Protein AF-0000000079758295 (afdb_homodimer)

Secondary structure (DSSP, 8-state):
-EEEEEEEEHHHHHHHHHHHHHTT---EEEEEE-SSS--EEEEEEEEE-GGGHHHHHHHHHHT--EEEEEE-GGGS-S---S----EEEEEE-EEEEEEE-SEEEE-/-EEEEEEEEHHHHHHHHHHHHHTT---EEEEEEETTT--EEEEEEEEE-GGGHHHHHHHHHHT--EEEEEE-TTTSTTS--S---PEEEEEE-EEEEEEE-S-----

Solvent-accessible surface area (backbone atoms only — not comparable to full-atom values): 11832 Å² total; per-residue (Å²): 91,28,38,36,40,37,39,29,30,49,87,32,36,62,59,32,49,52,54,38,45,77,69,71,43,64,37,34,39,31,85,41,66,40,87,79,85,58,40,62,24,28,34,35,43,29,75,35,52,65,88,46,44,65,57,55,53,48,52,46,58,75,42,28,66,70,40,79,38,71,41,65,41,71,80,48,81,89,73,79,84,63,91,63,59,58,47,77,39,82,40,60,18,68,53,74,47,81,39,74,45,74,42,81,46,77,79,88,28,38,37,42,36,38,30,30,49,86,32,37,63,59,33,50,52,53,37,45,78,70,72,42,66,73,46,80,39,79,29,27,34,58,80,82,56,41,63,23,28,35,35,42,29,76,37,53,64,88,46,44,67,59,54,52,49,53,45,57,74,40,23,64,69,40,81,41,74,41,63,34,62,74,71,26,84,72,70,88,66,96,57,62,59,46,79,38,82,41,60,6,32,44,34,40,31,26,78,48,92,76,87,86,86,132

Foldseek 3Di:
DKKKKKKWAPVLVVVLVVQCVVVPWDWDKDWDFDPPVRHIIIIIITDDDPVCVVVSVVSLQVRKDKDWDFDPQPVPDDPDPPPSGGDIDIDIGMDMDIGDDPDDDDD/DKKKKKKWAPVLVVQLQVQCVVVPWDWDKDWDADPQVRHIIIIIITDDDPVCVVVSVVSLQVRKDKDKDFDPQCSVPVPDPPPRGGDIDIDIGMDMDMGDDPDDDDD

Organism: NCBI:txid1193712

InterPro domains:
  IPR010375 Cyclic-di-AMP receptor [PF06153] (1-107)
  IPR010375 Cyclic-di-AMP receptor [PTHR38456] (1-107)
  IPR011322 Nitrogen regulatory PII-like, alpha/beta [SSF54913] (1-107)
  IPR015867 Nitrogen regulatory protein PII/ATP phosphoribosyltransferase, C-terminal [G3DSA:3.30.70.120] (1-101)

pLDDT: mean 87.04, std 16.22, range [40.38, 98.69]

Nearest PDB structures (foldseek):
  4rww-assembly1_B  TM=8.554E-01  e=6.510E-12  Listeria monocytogenes EGD-e
  4rww-assembly1_A  TM=8.587E-01  e=8.267E-12  Listeria monocytogenes EGD-e
  4rww-assembly1_C  TM=9.075E-01  e=5.932E-11  Listeria monocytogenes EGD-e
  3m05-assembly1_B  TM=8.386E-01  e=1.144E-10  Pediococcus pentosaceus ATCC 25745
  4rle-assembly1_A  TM=8.437E-01  e=1.845E-10  Bacillus subtilis subsp. subtilis str. 168

Structure (mmCIF, N/CA/C/O backbone):
data_AF-0000000079758295-model_v1
#
loop_
_entity.id
_entity.type
_entity.pdbx_description
1 polymer 'Transcriptional regulator'
#
loop_
_atom_site.group_PDB
_atom_site.id
_atom_site.type_symbol
_atom_site.label_atom_id
_atom_site.label_alt_id
_atom_site.label_comp_id
_atom_site.label_asym_id
_atom_site.label_entity_id
_atom_site.label_seq_id
_atom_site.pdbx_PDB_ins_code
_atom_site.Cartn_x
_atom_site.Cartn_y
_atom_site.Cartn_z
_atom_site.occupancy
_atom_site.B_iso_or_equiv
_atom_site.auth_seq_id
_atom_site.auth_comp_id
_atom_site.auth_asym_id
_atom_site.auth_atom_id
_atom_site.pdbx_PDB_model_num
ATOM 1 N N . MET A 1 1 ? -9.727 1.387 -12.109 1 94.81 1 MET A N 1
ATOM 2 C CA . MET A 1 1 ? -9.086 1.462 -10.797 1 94.81 1 MET A CA 1
ATOM 3 C C . MET A 1 1 ? -7.672 2.014 -10.914 1 94.81 1 MET A C 1
ATOM 5 O O . MET A 1 1 ? -6.98 1.759 -11.906 1 94.81 1 MET A O 1
ATOM 9 N N . LYS A 1 2 ? -7.262 2.9 -10.008 1 98.12 2 LYS A N 1
ATOM 10 C CA . LYS A 1 2 ? -5.91 3.453 -9.977 1 98.12 2 LYS A CA 1
ATOM 11 C C . LYS A 1 2 ? -5.203 3.113 -8.664 1 98.12 2 LYS A C 1
ATOM 13 O O . LYS A 1 2 ? -5.855 2.92 -7.637 1 98.12 2 LYS A O 1
ATOM 18 N N . LEU A 1 3 ? -3.953 2.973 -8.781 1 98.5 3 LEU A N 1
ATOM 19 C CA . LEU A 1 3 ? -3.102 2.879 -7.602 1 98.5 3 LEU A CA 1
ATOM 20 C C . LEU A 1 3 ? -2.449 4.223 -7.293 1 98.5 3 LEU A C 1
ATOM 22 O O . LEU A 1 3 ? -1.788 4.809 -8.148 1 98.5 3 LEU A O 1
ATOM 26 N N . ILE A 1 4 ? -2.662 4.711 -6.051 1 98.56 4 ILE A N 1
ATOM 27 C CA . ILE A 1 4 ? -1.999 5.93 -5.594 1 98.56 4 ILE A CA 1
ATOM 28 C C . ILE A 1 4 ? -0.907 5.574 -4.586 1 98.56 4 ILE A C 1
ATOM 30 O O . ILE A 1 4 ? -1.159 4.863 -3.611 1 98.56 4 ILE A O 1
ATOM 34 N N . ILE A 1 5 ? 0.272 5.969 -4.859 1 98.62 5 ILE A N 1
ATOM 35 C CA . ILE A 1 5 ? 1.381 5.949 -3.91 1 98.62 5 ILE A CA 1
ATOM 36 C C . ILE A 1 5 ? 1.726 7.375 -3.486 1 98.62 5 ILE A C 1
ATOM 38 O O . ILE A 1 5 ? 2.158 8.188 -4.309 1 98.62 5 ILE A O 1
ATOM 42 N N . ALA A 1 6 ? 1.528 7.672 -2.217 1 98.38 6 ALA A N 1
ATOM 43 C CA . ALA A 1 6 ? 1.764 9.023 -1.709 1 98.38 6 ALA A CA 1
ATOM 44 C C . ALA A 1 6 ? 2.809 9.016 -0.597 1 98.38 6 ALA A C 1
ATOM 46 O O . ALA A 1 6 ? 2.662 8.297 0.397 1 98.38 6 ALA A O 1
ATOM 47 N N . ILE A 1 7 ? 3.863 9.719 -0.776 1 97.06 7 ILE A N 1
ATOM 48 C CA . ILE A 1 7 ? 4.918 9.883 0.219 1 97.06 7 ILE A CA 1
ATOM 49 C C . ILE A 1 7 ? 4.77 11.242 0.91 1 97.06 7 ILE A C 1
ATOM 51 O O . ILE A 1 7 ? 4.785 12.281 0.254 1 97.06 7 ILE A O 1
ATOM 55 N N . VAL A 1 8 ? 4.582 11.195 2.207 1 96 8 VAL A N 1
ATOM 56 C CA . VAL A 1 8 ? 4.371 12.422 2.977 1 96 8 VAL A CA 1
ATOM 57 C C . VAL A 1 8 ? 5.309 12.438 4.18 1 96 8 VAL A C 1
ATOM 59 O O . VAL A 1 8 ? 5.863 11.406 4.562 1 96 8 VAL A O 1
ATOM 62 N N . SER A 1 9 ? 5.547 13.641 4.711 1 93.12 9 SER A N 1
ATOM 63 C CA . SER A 1 9 ? 6.367 13.734 5.91 1 93.12 9 SER A CA 1
ATOM 64 C C . SER A 1 9 ? 5.723 13.008 7.082 1 93.12 9 SER A C 1
ATOM 66 O O . SER A 1 9 ? 4.492 12.961 7.191 1 93.12 9 SER A O 1
ATOM 68 N N . SER A 1 10 ? 6.531 12.484 7.91 1 93.19 10 SER A N 1
ATOM 69 C CA . SER A 1 10 ? 6.027 11.789 9.094 1 93.19 10 SER A CA 1
ATOM 70 C C . SER A 1 10 ? 5.1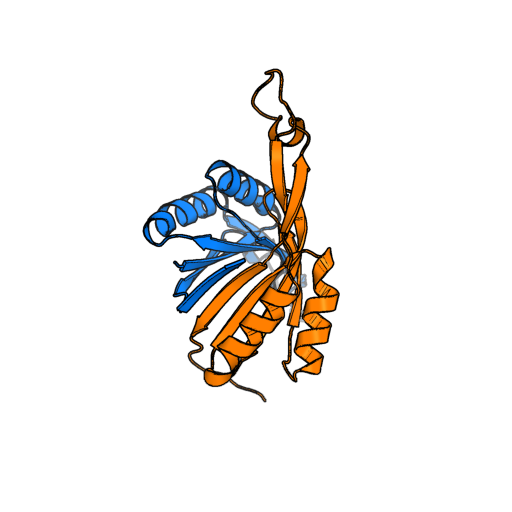88 12.719 9.961 1 93.19 10 SER A C 1
ATOM 72 O O . SER A 1 10 ? 4.262 12.266 10.641 1 93.19 10 SER A O 1
ATOM 74 N N . HIS A 1 11 ? 5.484 13.961 9.891 1 90.69 11 HIS A N 1
ATOM 75 C CA . HIS A 1 11 ? 4.754 14.945 10.68 1 90.69 11 HIS A CA 1
ATOM 76 C C . HIS A 1 11 ? 3.305 15.062 10.219 1 90.69 11 HIS A C 1
ATOM 78 O O . HIS A 1 11 ? 2.406 15.281 11.039 1 90.69 11 HIS A O 1
ATOM 84 N N . ASP A 1 12 ? 3.006 14.891 9 1 94.94 12 ASP A N 1
ATOM 85 C CA . ASP A 1 12 ? 1.678 15.07 8.422 1 94.94 12 ASP A CA 1
ATOM 86 C C . ASP A 1 12 ? 0.959 13.734 8.258 1 94.94 12 ASP A C 1
ATOM 88 O O . ASP A 1 12 ? -0.234 13.695 7.953 1 94.94 12 ASP A O 1
ATOM 92 N N . ALA A 1 13 ? 1.619 12.648 8.484 1 95.94 13 ALA A N 1
ATOM 93 C CA . ALA A 1 13 ? 1.152 11.32 8.109 1 95.94 13 ALA A CA 1
ATOM 94 C C . ALA A 1 13 ? -0.164 10.984 8.805 1 95.94 13 ALA A C 1
ATOM 96 O O . ALA A 1 13 ? -1.097 10.484 8.18 1 95.94 13 ALA A O 1
ATOM 97 N N . ASN A 1 14 ? -0.243 11.227 10.086 1 95.56 14 ASN A N 1
ATOM 98 C CA . ASN A 1 14 ? -1.444 10.883 10.836 1 95.56 14 ASN A CA 1
ATOM 99 C C . ASN A 1 14 ? -2.66 11.656 10.336 1 95.56 14 ASN A C 1
ATOM 101 O O . ASN A 1 14 ? -3.746 11.094 10.195 1 95.56 14 ASN A O 1
ATOM 105 N N . LYS A 1 15 ? -2.479 12.859 10.102 1 96.12 15 LYS A N 1
ATOM 106 C CA . LYS A 1 15 ? -3.584 13.68 9.609 1 96.12 15 LYS A CA 1
ATOM 107 C C . LYS A 1 15 ? -4.039 13.219 8.227 1 96.12 15 LYS A C 1
ATOM 109 O O . LYS A 1 15 ? -5.238 13.133 7.961 1 96.12 15 LYS A O 1
ATOM 114 N N . VAL A 1 16 ? -3.105 12.969 7.355 1 97.25 16 VAL A N 1
ATOM 115 C CA . VAL A 1 16 ? -3.418 12.445 6.027 1 97.25 16 VAL A CA 1
ATOM 116 C C . VAL A 1 16 ? -4.203 11.148 6.152 1 97.25 16 VAL A C 1
ATOM 118 O O . VAL A 1 16 ? -5.266 10.992 5.543 1 97.25 16 VAL A O 1
ATOM 121 N N . GLN A 1 17 ? -3.715 10.258 6.953 1 96.69 17 GLN A N 1
ATOM 122 C CA . GLN A 1 17 ? -4.332 8.945 7.137 1 96.69 17 GLN A CA 1
ATOM 123 C C . GLN A 1 17 ? -5.762 9.078 7.656 1 96.69 17 GLN A C 1
ATOM 125 O O . GLN A 1 17 ? -6.684 8.461 7.117 1 96.69 17 GLN A O 1
ATOM 130 N N . GLN A 1 18 ? -5.941 9.844 8.688 1 95.81 18 GLN A N 1
ATOM 131 C CA . GLN A 1 18 ? -7.254 10.023 9.305 1 95.81 18 GLN A CA 1
ATOM 132 C C . GLN A 1 18 ? -8.25 10.617 8.312 1 95.81 18 GLN A C 1
ATOM 134 O O . GLN A 1 18 ? -9.398 10.164 8.227 1 95.81 18 GLN A O 1
ATOM 139 N N . SER A 1 19 ? -7.789 11.617 7.578 1 96.88 19 SER A N 1
ATOM 140 C CA . SER A 1 19 ? -8.672 12.273 6.617 1 96.88 19 SER A CA 1
ATOM 141 C C . SER A 1 19 ? -9.07 11.32 5.496 1 96.88 19 SER A C 1
ATOM 143 O O . SER A 1 19 ? -10.219 11.328 5.043 1 96.88 19 SER A O 1
ATOM 145 N N . LEU A 1 20 ? -8.164 10.477 5.043 1 97.06 20 LEU A N 1
ATOM 146 C CA . LEU A 1 20 ? -8.477 9.484 4.023 1 97.06 20 LEU A CA 1
ATOM 147 C C . LEU A 1 20 ? -9.523 8.492 4.527 1 97.06 20 LEU A C 1
ATOM 149 O O . LEU A 1 20 ? -10.492 8.203 3.832 1 97.06 20 LEU A O 1
ATOM 153 N N . ILE A 1 21 ? -9.336 8.102 5.789 1 94.12 21 ILE A N 1
ATOM 154 C CA . ILE A 1 21 ? -10.258 7.137 6.387 1 94.12 21 ILE A CA 1
ATOM 155 C C . ILE A 1 21 ? -11.641 7.766 6.543 1 94.12 21 ILE A C 1
ATOM 157 O O . ILE A 1 21 ? -12.648 7.152 6.203 1 94.12 21 ILE A O 1
ATOM 161 N N . GLU A 1 22 ? -11.672 8.938 6.969 1 94.75 22 GLU A N 1
ATOM 162 C CA . GLU A 1 22 ? -12.93 9.648 7.164 1 94.75 22 GLU A CA 1
ATOM 163 C C . GLU A 1 22 ? -13.68 9.812 5.848 1 94.75 22 GLU A C 1
ATOM 165 O O . GLU A 1 22 ? -14.898 10.008 5.84 1 94.75 22 GLU A O 1
ATOM 170 N N . ASN A 1 23 ? -12.945 9.797 4.789 1 96.19 23 ASN A N 1
ATOM 171 C CA . ASN A 1 23 ? -13.57 9.945 3.479 1 96.19 23 ASN A CA 1
ATOM 172 C C . ASN A 1 23 ? -13.688 8.602 2.762 1 96.19 23 ASN A C 1
ATOM 174 O O . ASN A 1 23 ? -13.781 8.555 1.534 1 96.19 23 ASN A O 1
ATOM 178 N N . SER A 1 24 ? -13.438 7.504 3.479 1 94 24 SER A N 1
ATOM 179 C CA . SER A 1 24 ? -13.766 6.141 3.074 1 94 24 SER A CA 1
ATOM 180 C C . SER A 1 24 ? -12.719 5.582 2.115 1 94 24 SER A C 1
ATOM 182 O O . SER A 1 24 ? -13.039 4.773 1.24 1 94 24 SER A O 1
ATOM 184 N N . PHE A 1 25 ? -11.523 6.078 2.221 1 95.69 25 PHE A N 1
ATOM 185 C CA . PHE A 1 25 ? -10.422 5.477 1.488 1 95.69 25 PHE A CA 1
ATOM 186 C C . PHE A 1 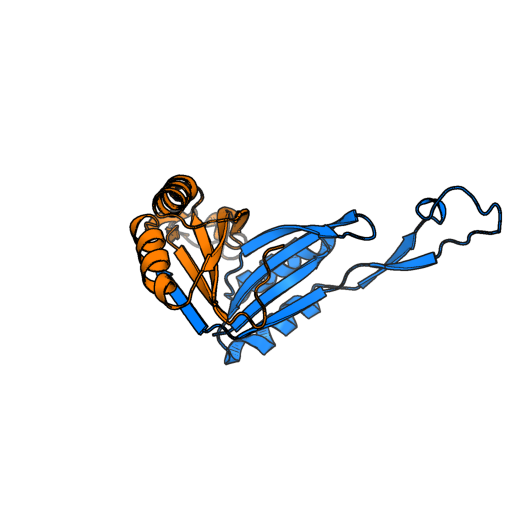25 ? -9.656 4.5 2.375 1 95.69 25 PHE A C 1
ATOM 188 O O . PHE A 1 25 ? -9.344 4.809 3.527 1 95.69 25 PHE A O 1
ATOM 195 N N . PHE A 1 26 ? -9.477 3.326 1.822 1 91.38 26 PHE A N 1
ATOM 196 C CA .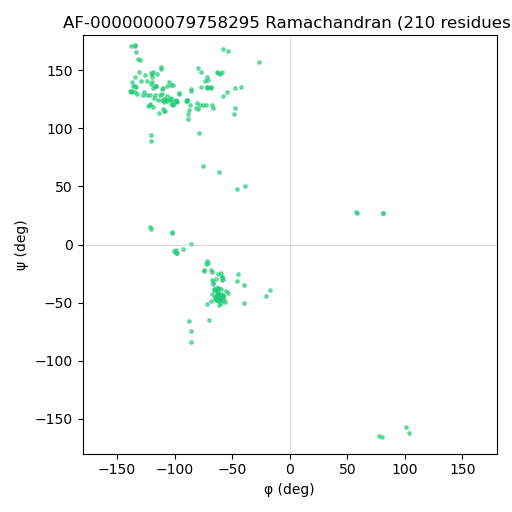 PHE A 1 26 ? -8.617 2.367 2.512 1 91.38 26 PHE A CA 1
ATOM 197 C C . PHE A 1 26 ? -7.156 2.576 2.135 1 91.38 26 PHE A C 1
ATOM 199 O O . PHE A 1 26 ? -6.836 2.783 0.962 1 91.38 26 PHE A O 1
ATOM 206 N N . THR A 1 27 ? -6.391 2.613 3.18 1 94.94 27 THR A N 1
ATOM 207 C CA . THR A 1 27 ? -4.988 2.912 2.91 1 94.94 27 THR A CA 1
ATOM 208 C C . THR A 1 27 ? -4.078 1.905 3.607 1 94.94 27 THR A C 1
ATOM 210 O O . THR A 1 27 ? -4.461 1.313 4.621 1 94.94 27 THR A O 1
ATOM 213 N N . THR A 1 28 ? -3.033 1.665 3.012 1 96.5 28 THR A N 1
ATOM 214 C CA . THR A 1 28 ? -1.909 0.958 3.613 1 96.5 28 THR A CA 1
ATOM 215 C C . THR A 1 28 ? -0.725 1.897 3.818 1 96.5 28 THR A C 1
ATOM 217 O O . THR A 1 28 ? -0.357 2.648 2.912 1 96.5 28 THR A O 1
ATOM 220 N N . ARG A 1 29 ? -0.245 1.845 5.047 1 96.75 29 ARG A N 1
ATOM 221 C CA . ARG A 1 29 ? 0.812 2.785 5.402 1 96.75 29 ARG A CA 1
ATOM 222 C C . ARG A 1 29 ? 2.143 2.064 5.602 1 96.75 29 ARG A C 1
ATOM 224 O O . ARG A 1 29 ? 2.193 1.008 6.234 1 96.75 29 ARG A O 1
ATOM 231 N N . LEU A 1 30 ? 3.225 2.621 5.004 1 96.62 30 LEU A N 1
ATOM 232 C CA . LEU A 1 30 ? 4.602 2.162 5.152 1 96.62 30 LEU A CA 1
ATOM 233 C C . LEU A 1 30 ? 5.465 3.232 5.805 1 96.62 30 LEU A C 1
ATOM 235 O O . LEU A 1 30 ? 5.406 4.406 5.426 1 96.62 30 LEU A O 1
ATOM 239 N N . ALA A 1 31 ? 6.16 2.791 6.848 1 94.69 31 ALA A N 1
ATOM 240 C CA . ALA A 1 31 ? 7.18 3.686 7.391 1 94.69 31 ALA A CA 1
ATOM 241 C C . ALA A 1 31 ? 8.414 3.723 6.488 1 94.69 31 ALA A C 1
ATOM 243 O O . ALA A 1 31 ? 9.047 2.693 6.262 1 94.69 31 ALA A O 1
ATOM 244 N N . THR A 1 32 ? 8.734 4.863 6.012 1 95.25 32 THR A N 1
ATOM 245 C CA . THR A 1 32 ? 9.867 5.016 5.098 1 95.25 32 THR A CA 1
ATOM 246 C C . THR A 1 32 ? 10.742 6.195 5.516 1 95.25 32 THR A C 1
ATOM 248 O O . THR A 1 32 ? 10.398 6.93 6.445 1 95.25 32 THR A O 1
ATOM 251 N N . LYS A 1 33 ? 11.984 6.254 4.93 1 93.31 33 LYS A N 1
ATOM 252 C CA . LYS A 1 33 ? 12.922 7.34 5.191 1 93.31 33 LYS A CA 1
ATOM 253 C C . LYS A 1 33 ? 13.344 8.031 3.895 1 93.31 33 LYS A C 1
ATOM 255 O O . LYS A 1 33 ? 13.57 7.367 2.879 1 93.31 33 LYS A O 1
ATOM 260 N N . GLY A 1 34 ? 13.438 9.352 4.059 1 88.5 34 GLY A N 1
ATOM 261 C CA . GLY A 1 34 ? 13.969 10.094 2.926 1 88.5 34 GLY A CA 1
ATOM 262 C C . GLY A 1 34 ? 15.461 9.914 2.734 1 88.5 34 GLY A C 1
ATOM 263 O O . GLY A 1 34 ? 16.219 9.859 3.709 1 88.5 34 GLY A O 1
ATOM 264 N N . GLY A 1 35 ? 16 9.805 1.511 1 85.31 35 GLY A N 1
ATOM 265 C CA . GLY A 1 35 ? 17.391 9.562 1.207 1 85.31 35 GLY A CA 1
ATOM 266 C C . GLY A 1 35 ? 18.281 10.781 1.42 1 85.31 35 GLY A C 1
ATOM 267 O O . GLY A 1 35 ? 19.484 10.656 1.604 1 85.31 35 GLY A O 1
ATOM 268 N N . PHE A 1 36 ? 17.656 11.898 1.391 1 82.19 36 PHE A N 1
ATOM 269 C CA . PHE A 1 36 ? 18.438 13.133 1.483 1 82.19 36 PHE A CA 1
ATOM 270 C C . PHE A 1 36 ? 18.688 13.508 2.939 1 82.19 36 PHE A C 1
ATOM 272 O O . PHE A 1 36 ? 19.781 13.297 3.459 1 82.19 36 PHE A O 1
ATOM 279 N N . LEU A 1 37 ? 17.797 13.992 3.695 1 76.06 37 LEU A N 1
ATOM 280 C CA . LEU A 1 37 ? 17.938 14.391 5.094 1 76.06 37 LEU A CA 1
ATOM 281 C C . LEU A 1 37 ? 17.734 13.195 6.02 1 76.06 37 LEU A C 1
ATOM 283 O O . LEU A 1 37 ? 17.844 13.336 7.242 1 76.06 37 LEU A O 1
ATOM 287 N N . LYS A 1 38 ? 17.5 12.109 5.395 1 84 38 LYS A N 1
ATOM 288 C CA . LYS A 1 38 ? 17.297 10.859 6.121 1 84 38 LYS A CA 1
ATOM 289 C C . LYS A 1 38 ? 16.141 10.992 7.113 1 84 38 LYS A C 1
ATOM 291 O O . LYS A 1 38 ? 16.156 10.367 8.18 1 84 38 LYS A O 1
ATOM 296 N N . GLU A 1 39 ? 15.281 11.836 6.773 1 84.88 39 GLU A N 1
ATOM 297 C CA . GLU A 1 39 ? 14.125 12.031 7.641 1 84.88 39 GLU A CA 1
ATOM 298 C C . GLU A 1 39 ? 13.086 10.938 7.43 1 84.88 39 GLU A C 1
ATOM 300 O O . GLU A 1 39 ? 12.922 10.43 6.316 1 84.88 39 GLU A O 1
ATOM 305 N N . ALA A 1 40 ? 12.375 10.711 8.484 1 90.31 40 ALA A N 1
ATOM 306 C CA . ALA A 1 40 ? 11.297 9.734 8.414 1 90.31 40 ALA A CA 1
ATOM 307 C C . ALA A 1 40 ? 10.125 10.273 7.594 1 90.31 40 ALA A C 1
ATOM 309 O O . ALA A 1 40 ? 9.781 11.453 7.684 1 90.31 40 ALA A O 1
ATOM 310 N N . ASN A 1 41 ? 9.602 9.461 6.75 1 93.31 41 ASN A N 1
ATOM 311 C CA . ASN A 1 41 ? 8.359 9.758 6.047 1 93.31 41 ASN A CA 1
ATOM 312 C C . ASN A 1 41 ? 7.41 8.57 6.059 1 93.31 41 ASN A C 1
ATOM 314 O O . ASN A 1 41 ? 7.738 7.508 6.602 1 93.31 41 ASN A O 1
ATOM 318 N N . ALA A 1 42 ? 6.227 8.844 5.594 1 96.06 42 ALA A N 1
ATOM 319 C CA . ALA A 1 42 ? 5.223 7.793 5.43 1 96.06 42 ALA A CA 1
ATOM 320 C C . ALA A 1 42 ? 4.816 7.648 3.965 1 96.06 42 ALA A C 1
ATOM 322 O O . ALA A 1 42 ? 4.668 8.648 3.254 1 96.06 42 ALA A O 1
ATOM 323 N N . THR A 1 43 ? 4.77 6.43 3.57 1 97.44 43 THR A N 1
ATOM 324 C CA . THR 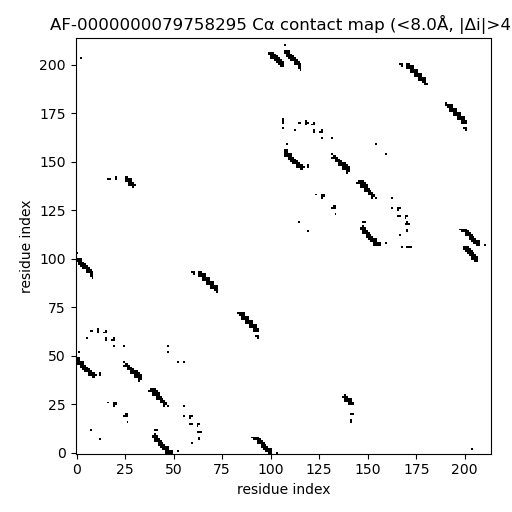A 1 43 ? 4.262 6.121 2.238 1 97.44 43 THR A CA 1
ATOM 325 C C . THR A 1 43 ? 2.9 5.441 2.322 1 97.44 43 THR A C 1
ATOM 327 O O . THR A 1 43 ? 2.732 4.465 3.059 1 97.44 43 THR A O 1
ATOM 330 N N . PHE A 1 44 ? 1.931 5.988 1.642 1 98 44 PHE A N 1
ATOM 331 C CA . PHE A 1 44 ? 0.586 5.426 1.593 1 98 44 PHE A CA 1
ATOM 332 C C . PHE A 1 44 ? 0.321 4.773 0.24 1 98 44 PHE A C 1
ATOM 334 O O . PHE A 1 44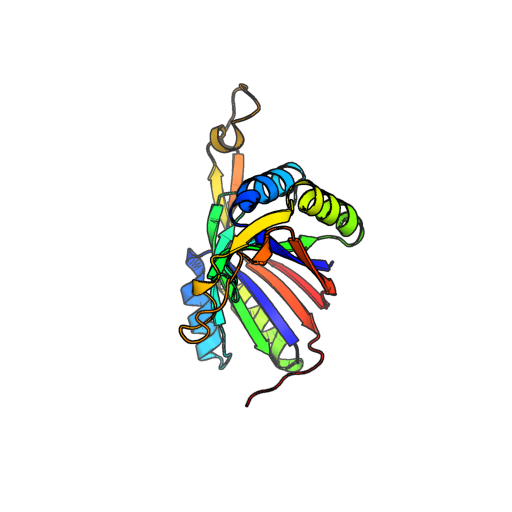 ? 0.7 5.316 -0.8 1 98 44 PHE A O 1
ATOM 341 N N . ILE A 1 45 ? -0.272 3.605 0.28 1 98 45 ILE A N 1
ATOM 342 C CA . ILE A 1 45 ? -0.759 2.893 -0.896 1 98 45 ILE A CA 1
ATOM 343 C C . ILE A 1 45 ? -2.281 2.797 -0.849 1 98 45 ILE A C 1
ATOM 345 O O . ILE A 1 45 ? -2.848 2.285 0.121 1 98 45 ILE A O 1
ATOM 349 N N . LEU A 1 46 ? -2.893 3.301 -1.932 1 96.56 46 LEU A N 1
ATOM 350 C CA . LEU A 1 46 ? -4.348 3.309 -2.029 1 96.56 46 LEU A CA 1
ATOM 351 C C . LEU A 1 46 ? -4.805 2.793 -3.391 1 96.56 46 LEU A C 1
ATOM 353 O O . LEU A 1 46 ? -4.27 3.199 -4.426 1 96.56 46 LEU A O 1
ATOM 357 N N . GLY A 1 47 ? -5.703 1.875 -3.361 1 97.12 47 GLY A N 1
ATOM 358 C CA . GLY A 1 47 ? -6.488 1.605 -4.555 1 97.12 47 GLY A CA 1
ATOM 359 C C . GLY A 1 47 ? -7.742 2.453 -4.648 1 97.12 47 GLY A C 1
ATOM 360 O O . GLY A 1 47 ? -8.602 2.402 -3.764 1 97.12 47 GLY A O 1
ATOM 361 N N . VAL A 1 48 ? -7.902 3.172 -5.723 1 97.56 48 VAL A N 1
ATOM 362 C CA . VAL A 1 48 ? -8.977 4.152 -5.801 1 97.56 48 VAL A CA 1
ATOM 363 C C . VAL A 1 48 ? -9.664 4.062 -7.164 1 97.56 48 VAL A C 1
ATOM 365 O O . VAL A 1 48 ? -9 3.898 -8.188 1 97.56 48 VAL A O 1
ATOM 368 N N . LYS A 1 49 ? -11.047 4.121 -7.09 1 97.38 49 LYS A N 1
ATOM 369 C CA . LYS A 1 49 ? -11.758 4.254 -8.352 1 97.38 49 LYS A CA 1
ATOM 370 C C . LYS A 1 49 ? -11.328 5.508 -9.102 1 97.38 49 LYS A C 1
ATOM 372 O O . LYS A 1 49 ? -11.039 6.539 -8.492 1 97.38 49 LYS A O 1
ATOM 377 N N . GLU A 1 50 ? -11.375 5.422 -10.453 1 97.31 50 GLU A N 1
ATOM 378 C CA . GLU A 1 50 ? -10.891 6.516 -11.289 1 97.31 50 GLU A CA 1
ATOM 379 C C . GLU A 1 50 ? -11.586 7.828 -10.938 1 97.31 50 GLU A C 1
ATOM 381 O O . GLU A 1 50 ? -10.93 8.875 -10.828 1 97.31 50 GLU A O 1
ATOM 386 N N . GLU A 1 51 ? -12.836 7.773 -10.68 1 97.94 51 GLU A N 1
ATOM 387 C CA . GLU A 1 51 ? -13.625 8.977 -10.43 1 97.94 51 GLU A CA 1
ATOM 388 C C . GLU A 1 51 ? -13.305 9.578 -9.07 1 97.94 51 GLU A C 1
ATOM 390 O O . GLU A 1 51 ? -13.625 10.734 -8.797 1 97.94 51 GLU A O 1
ATOM 395 N N . GLN A 1 52 ? -12.695 8.812 -8.227 1 98.19 52 GLN A N 1
ATOM 396 C CA . GLN A 1 52 ? -12.414 9.258 -6.871 1 98.19 52 GLN A CA 1
ATOM 397 C C . GLN A 1 52 ? -10.977 9.758 -6.738 1 98.19 52 GLN A C 1
ATOM 399 O O . GLN A 1 52 ? -10.586 10.273 -5.691 1 98.19 52 GLN A O 1
ATOM 404 N N . VAL A 1 53 ? -10.219 9.625 -7.781 1 98.56 53 VAL A N 1
ATOM 405 C CA . VAL A 1 53 ? -8.805 9.984 -7.738 1 98.56 53 VAL A CA 1
ATOM 406 C C . VAL A 1 53 ? -8.648 11.453 -7.375 1 98.56 53 VAL A C 1
ATOM 408 O O . VAL A 1 53 ? -7.895 11.805 -6.465 1 98.56 53 VAL A O 1
ATOM 411 N N . PRO A 1 54 ? -9.406 12.43 -7.996 1 98.56 54 PRO A N 1
ATOM 412 C CA . PRO A 1 54 ? -9.242 13.844 -7.648 1 98.56 54 PRO A CA 1
ATOM 413 C C . PRO A 1 54 ? -9.531 14.133 -6.176 1 98.56 54 PRO A C 1
ATOM 415 O O . PRO A 1 54 ? -8.82 14.914 -5.547 1 98.56 54 PRO A O 1
ATOM 418 N N . LYS A 1 55 ? -10.523 13.461 -5.668 1 98.62 55 LYS A N 1
ATOM 419 C CA . LYS A 1 55 ? -10.859 13.656 -4.262 1 98.62 55 LYS A CA 1
ATOM 420 C C . LYS A 1 55 ? -9.719 13.195 -3.355 1 98.62 55 LYS A C 1
ATOM 42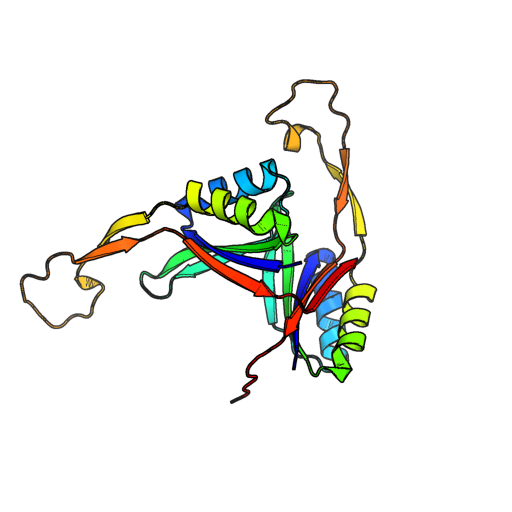2 O O . LYS A 1 55 ? -9.344 13.898 -2.414 1 98.62 55 LYS A O 1
ATOM 427 N N . ALA A 1 56 ? -9.18 12.031 -3.582 1 98.56 56 ALA A N 1
ATOM 428 C CA . ALA A 1 56 ? -8.07 11.508 -2.795 1 98.56 56 ALA A CA 1
ATOM 429 C C . ALA A 1 56 ? -6.871 12.453 -2.846 1 98.56 56 ALA A C 1
ATOM 431 O O . ALA A 1 56 ? -6.238 12.719 -1.821 1 98.56 56 ALA A O 1
ATOM 432 N N . LEU A 1 57 ? -6.57 12.945 -4.047 1 98.5 57 LEU A N 1
ATOM 433 C CA . LEU A 1 57 ? -5.441 13.852 -4.227 1 98.5 57 LEU A CA 1
ATOM 434 C C . LEU A 1 57 ? -5.66 15.148 -3.453 1 98.5 57 LEU A C 1
ATOM 436 O O . LEU A 1 57 ? -4.727 15.68 -2.848 1 98.5 57 LEU A O 1
ATOM 440 N N . GLU A 1 58 ? -6.852 15.625 -3.449 1 98.31 58 GLU A N 1
ATOM 441 C CA . GLU A 1 58 ? -7.188 16.844 -2.725 1 98.31 58 GLU A CA 1
ATOM 442 C C . GLU A 1 58 ? -6.965 16.672 -1.224 1 98.31 58 GLU A C 1
ATOM 444 O O . GLU A 1 58 ? -6.426 17.562 -0.566 1 98.31 58 GLU A O 1
ATOM 449 N N . ILE A 1 59 ? -7.398 15.586 -0.736 1 98.06 59 ILE A N 1
ATOM 450 C CA . ILE A 1 59 ? -7.254 15.305 0.688 1 98.06 59 ILE A CA 1
ATOM 451 C C . ILE A 1 59 ? -5.773 15.281 1.063 1 98.06 59 ILE A C 1
ATOM 453 O O . ILE A 1 59 ? -5.367 15.906 2.049 1 98.06 59 ILE A O 1
ATOM 457 N N . ILE A 1 60 ? -4.945 14.578 0.33 1 98.06 60 ILE A N 1
ATOM 458 C CA . ILE A 1 60 ? -3.52 14.461 0.626 1 98.06 60 ILE A CA 1
ATOM 459 C C . ILE A 1 60 ? -2.859 15.836 0.546 1 98.06 60 ILE A C 1
ATOM 461 O O . ILE A 1 60 ? -2.064 16.203 1.415 1 98.06 60 ILE A O 1
ATOM 465 N N . LYS A 1 61 ? -3.213 16.594 -0.474 1 96.69 61 LYS A N 1
ATOM 466 C CA . LYS A 1 61 ? -2.65 17.922 -0.667 1 96.69 61 LYS A CA 1
ATOM 467 C C . LYS A 1 61 ? -3.012 18.844 0.496 1 96.69 61 LYS A C 1
ATOM 469 O O . LYS A 1 61 ? -2.188 19.656 0.938 1 96.69 61 LYS A O 1
ATOM 474 N N . ALA A 1 62 ? -4.16 18.703 0.967 1 96.56 62 ALA A N 1
ATOM 475 C CA . ALA A 1 62 ? -4.668 19.578 2.014 1 96.56 62 ALA A CA 1
ATOM 476 C C . ALA A 1 62 ? -3.912 19.375 3.324 1 96.56 62 ALA A C 1
ATOM 478 O O . ALA A 1 62 ? -3.836 20.281 4.156 1 96.56 62 ALA A O 1
ATOM 479 N N . HIS A 1 63 ? -3.309 18.203 3.49 1 96.19 63 HIS A N 1
ATOM 480 C CA . HIS A 1 63 ? -2.715 17.891 4.785 1 96.19 63 HIS A CA 1
ATOM 481 C C . HIS A 1 63 ? -1.219 17.625 4.652 1 96.19 63 HIS A C 1
ATOM 483 O O . HIS A 1 63 ? -0.617 17 5.531 1 96.19 63 HIS A O 1
ATOM 489 N N . SER A 1 64 ? -0.64 17.938 3.602 1 93.94 64 SER A N 1
ATOM 490 C CA . SER A 1 64 ? 0.792 17.781 3.373 1 93.94 64 SER A CA 1
ATOM 491 C C . SER A 1 64 ? 1.456 19.125 3.062 1 93.94 64 SER A C 1
ATOM 493 O O . SER A 1 64 ? 1.755 19.406 1.903 1 93.94 64 SER A O 1
ATOM 495 N N . HIS A 1 65 ? 1.863 19.75 4.059 1 86.62 65 HIS A N 1
ATOM 496 C CA . HIS A 1 65 ? 2.393 21.094 3.873 1 86.62 65 HIS A CA 1
ATOM 497 C C . HIS A 1 65 ? 3.918 21.094 3.896 1 86.62 65 HIS A C 1
ATOM 499 O O . HIS A 1 65 ? 4.531 20.297 4.617 1 86.62 65 HIS A O 1
ATOM 505 N N . LYS A 1 66 ? 4.469 21.875 2.934 1 84.81 66 LYS A N 1
ATOM 506 C CA . LYS A 1 66 ? 5.918 22.062 2.914 1 84.81 66 LYS A CA 1
ATOM 507 C C . LYS A 1 66 ? 6.371 22.953 4.074 1 84.81 66 LYS A C 1
ATOM 509 O O . LYS A 1 66 ? 5.703 23.922 4.418 1 84.81 66 LYS A O 1
ATOM 514 N N . LYS A 1 67 ? 7.445 22.484 4.715 1 76.44 67 LYS A N 1
ATOM 515 C CA . LYS A 1 67 ? 8.109 23.297 5.727 1 76.44 67 LYS A CA 1
ATOM 516 C C . LYS A 1 67 ? 9.547 23.625 5.32 1 76.44 67 LYS A C 1
ATOM 518 O O . LYS A 1 67 ? 10.203 22.828 4.652 1 76.44 67 LYS A O 1
ATOM 523 N N . THR A 1 68 ? 9.898 24.844 5.535 1 74.62 68 THR A N 1
ATOM 524 C CA . THR A 1 68 ? 11.266 25.25 5.25 1 74.62 68 THR A CA 1
ATOM 525 C C . THR A 1 68 ? 12.172 24.984 6.449 1 74.62 68 THR A C 1
ATOM 527 O O . THR A 1 68 ? 11.805 25.297 7.586 1 74.62 68 THR A O 1
ATOM 530 N N . GLN A 1 69 ? 13.156 24.156 6.16 1 73.38 69 GLN A N 1
ATOM 531 C CA . GLN A 1 69 ? 14.109 23.891 7.234 1 73.38 69 GLN A CA 1
ATOM 532 C C . GLN A 1 69 ? 15.516 24.312 6.84 1 73.38 69 GLN A C 1
ATOM 534 O O . GLN A 1 69 ? 15.867 24.312 5.656 1 73.38 69 GLN A O 1
ATOM 539 N N . MET A 1 70 ? 16.203 24.828 7.969 1 70.38 70 MET A N 1
ATOM 540 C CA . MET A 1 70 ? 17.609 25.188 7.758 1 70.38 70 MET A CA 1
ATOM 541 C C . MET A 1 70 ? 18.516 24 8.008 1 70.38 70 MET A C 1
ATOM 543 O O . MET A 1 70 ? 18.328 23.266 8.984 1 70.38 70 MET A O 1
ATOM 547 N N . ILE A 1 71 ? 19.141 23.469 7.09 1 68.06 71 ILE A N 1
ATOM 548 C CA . ILE A 1 71 ? 20.062 22.359 7.309 1 68.06 71 ILE A CA 1
ATOM 549 C C . ILE A 1 71 ? 21.469 22.906 7.578 1 68.06 71 ILE A C 1
ATOM 551 O O . ILE A 1 71 ? 21.938 23.812 6.879 1 68.06 71 ILE A O 1
ATOM 555 N N . PRO A 1 72 ? 21.906 22.391 8.828 1 59.16 72 PRO A N 1
ATOM 556 C CA . PRO A 1 72 ? 23.266 22.844 9.078 1 59.16 72 PRO A CA 1
ATOM 557 C C . PRO A 1 72 ? 24.234 22.422 7.977 1 59.16 72 PRO A C 1
ATOM 559 O O . PRO A 1 72 ? 24.047 21.375 7.348 1 59.16 72 PRO A O 1
ATOM 562 N N . ASN A 1 73 ? 24.859 23.297 7.531 1 54.38 73 ASN A N 1
ATOM 563 C CA . ASN A 1 73 ? 25.859 23.109 6.484 1 54.38 73 ASN A CA 1
ATOM 564 C C . ASN A 1 73 ? 26.75 21.906 6.758 1 54.38 73 ASN A C 1
ATOM 566 O O . ASN A 1 73 ? 27.484 21.453 5.879 1 54.38 73 ASN A O 1
ATOM 570 N N . ASN A 1 74 ? 26.844 21.594 8.023 1 55.31 74 ASN A N 1
ATOM 571 C CA . ASN A 1 74 ? 27.828 20.547 8.258 1 55.31 74 ASN A CA 1
ATOM 572 C C . ASN A 1 74 ? 27.391 19.219 7.66 1 55.31 74 ASN A C 1
ATOM 574 O O . ASN A 1 74 ? 28.141 18.234 7.695 1 55.31 74 ASN A O 1
ATOM 578 N N . ILE A 1 75 ? 26.094 19.078 7.637 1 53.91 75 ILE A N 1
ATOM 579 C CA . ILE A 1 75 ? 25.672 17.781 7.113 1 53.91 75 ILE A CA 1
ATOM 580 C C . ILE A 1 75 ? 26.219 17.594 5.703 1 53.91 75 ILE A C 1
ATOM 582 O O . ILE A 1 75 ? 26.219 16.469 5.176 1 53.91 75 ILE A O 1
ATOM 586 N N . ILE A 1 76 ? 26.406 18.703 4.934 1 50.16 76 ILE A N 1
ATOM 587 C CA . ILE A 1 76 ? 27.219 18.531 3.734 1 50.16 76 ILE A CA 1
ATOM 588 C C . ILE A 1 76 ? 28.672 18.25 4.125 1 50.16 76 ILE A C 1
ATOM 590 O O . ILE A 1 76 ? 29.172 18.812 5.094 1 50.16 76 ILE A O 1
ATOM 594 N N . ASN A 1 77 ? 29.516 17.484 3.768 1 48.12 77 ASN A N 1
ATOM 595 C CA . ASN A 1 77 ? 30.906 17.156 4.086 1 48.12 77 ASN A CA 1
ATOM 596 C C . ASN A 1 77 ? 31.656 18.344 4.66 1 48.12 77 ASN A C 1
ATOM 598 O O . ASN A 1 77 ? 31.281 19.5 4.402 1 48.12 77 ASN A O 1
ATOM 602 N N . GLU A 1 78 ? 33 18.062 5.586 1 48.06 78 GLU A N 1
ATOM 603 C CA . GLU A 1 78 ? 34.156 18.484 6.383 1 48.06 78 GLU A CA 1
ATOM 604 C C . GLU A 1 78 ? 34.844 19.688 5.746 1 48.06 78 GLU A C 1
ATOM 606 O O . GLU A 1 78 ? 35.688 20.328 6.375 1 48.06 78 GLU A O 1
ATOM 611 N N . PHE A 1 79 ? 35.188 19.688 4.438 1 44.88 79 PHE A N 1
ATOM 612 C CA . PHE A 1 79 ? 36.344 20.484 4.016 1 44.88 79 PHE A CA 1
ATOM 613 C C . PHE A 1 79 ? 36.031 21.969 4.109 1 44.88 79 PHE A C 1
ATOM 615 O O . PHE A 1 79 ? 36.906 22.797 4.258 1 44.88 79 PHE A O 1
ATOM 622 N N . SER A 1 80 ? 35.125 22.672 3.396 1 47.91 80 SER A N 1
ATOM 623 C CA . SER A 1 80 ? 35.312 24.094 3.133 1 47.91 80 SER A CA 1
ATOM 624 C C . SER A 1 80 ? 34.938 24.938 4.344 1 47.91 80 SER A C 1
ATOM 626 O O . SER A 1 80 ? 33.844 24.797 4.879 1 47.91 80 SER A O 1
ATOM 628 N N . ALA A 1 81 ? 35.875 25.359 5.227 1 45.94 81 ALA A N 1
ATOM 629 C CA . ALA A 1 81 ? 35.969 26.469 6.188 1 45.94 81 ALA A CA 1
ATOM 630 C C . ALA A 1 81 ? 34.938 27.547 5.883 1 45.94 81 ALA A C 1
ATOM 632 O O . ALA A 1 81 ? 34.844 28.547 6.598 1 45.94 81 ALA A O 1
ATOM 633 N N . TYR A 1 82 ? 34.656 27.891 4.52 1 48.5 82 TYR A N 1
ATOM 634 C CA . TYR A 1 82 ? 33.969 29.156 4.254 1 48.5 82 TYR A CA 1
ATOM 635 C C . TYR A 1 82 ? 32.688 29.25 5.062 1 48.5 82 TYR A C 1
ATOM 637 O O . TYR A 1 82 ? 32.156 28.234 5.52 1 48.5 82 TYR A O 1
ATOM 645 N N . ASN A 1 83 ? 31.938 30.562 5.223 1 50.5 83 ASN A N 1
ATOM 646 C CA . ASN A 1 83 ? 30.719 31.109 5.828 1 50.5 83 ASN A CA 1
ATOM 647 C C . ASN A 1 83 ? 29.5 30.234 5.535 1 50.5 83 ASN A C 1
ATOM 649 O O . ASN A 1 83 ? 28.812 30.438 4.535 1 50.5 83 ASN A O 1
ATOM 653 N N . SER A 1 84 ? 29.484 29.078 5.672 1 54.78 84 SER A N 1
ATOM 654 C CA . SER A 1 84 ? 28.594 28.016 5.223 1 54.78 84 SER A CA 1
ATOM 655 C C . SER A 1 84 ? 27.188 28.203 5.785 1 54.78 84 SER A C 1
ATOM 657 O O . SER A 1 84 ? 26.938 27.906 6.953 1 54.78 84 SER A O 1
ATOM 659 N N . PHE A 1 85 ? 26.609 29.297 5.391 1 59.69 85 PHE A N 1
ATOM 660 C CA . PHE A 1 85 ? 25.266 29.656 5.797 1 59.69 85 PHE A CA 1
ATOM 661 C C . PHE A 1 85 ? 24.297 28.484 5.633 1 59.69 85 PHE A C 1
ATOM 663 O O . PHE A 1 85 ? 24.453 27.672 4.715 1 59.69 85 PHE A O 1
ATOM 670 N N . PRO A 1 86 ? 23.562 28.312 6.586 1 62.66 86 PRO A N 1
ATOM 671 C CA . PRO A 1 86 ? 22.516 27.281 6.512 1 62.66 86 PRO A CA 1
ATOM 672 C C . PRO A 1 86 ? 21.703 27.359 5.227 1 62.66 86 PRO A C 1
ATOM 674 O O . PRO A 1 86 ? 21.453 28.453 4.711 1 62.66 86 PRO A O 1
ATOM 677 N N . THR A 1 87 ? 21.844 26.375 4.375 1 72.62 87 THR A N 1
ATOM 678 C CA . THR A 1 87 ? 21 26.344 3.191 1 72.62 87 THR A CA 1
ATOM 679 C C . THR A 1 87 ? 19.562 25.969 3.562 1 72.62 87 THR A C 1
ATOM 681 O O . THR A 1 87 ? 19.344 25.078 4.383 1 72.62 87 THR A O 1
ATOM 684 N N . GLU A 1 88 ? 18.594 26.906 3.242 1 74 88 GLU A N 1
ATOM 685 C CA . GLU A 1 88 ? 17.172 26.625 3.408 1 74 88 GLU A CA 1
ATOM 686 C C . GLU A 1 88 ? 16.703 25.531 2.443 1 74 88 GLU A C 1
ATOM 688 O O . GLU A 1 88 ? 17 25.594 1.247 1 74 88 GLU A O 1
ATOM 693 N N . VAL A 1 89 ? 16.266 24.453 3.113 1 75 89 VAL A N 1
ATOM 694 C CA . VAL A 1 89 ? 15.711 23.406 2.248 1 75 89 VAL A CA 1
ATOM 695 C C . VAL A 1 89 ? 14.227 23.219 2.568 1 75 89 VAL A C 1
ATOM 697 O O . VAL A 1 89 ? 13.797 23.422 3.705 1 75 89 VAL A O 1
ATOM 700 N N . SER A 1 90 ? 13.461 23.109 1.545 1 74.88 90 SER A N 1
ATOM 701 C CA . SER A 1 90 ? 12.055 22.812 1.744 1 74.88 90 SER A CA 1
ATOM 702 C C . SER A 1 90 ? 11.844 21.328 2.016 1 74.88 90 SER A C 1
ATOM 704 O O . SER A 1 90 ? 12.32 20.469 1.26 1 74.88 90 SER A O 1
ATOM 706 N N . VAL A 1 91 ? 11.352 21.125 3.232 1 74.81 91 VAL A N 1
ATOM 707 C CA . VAL A 1 91 ? 11.023 19.75 3.604 1 74.81 91 VAL A CA 1
ATOM 708 C C . VAL A 1 91 ? 9.508 19.609 3.742 1 74.81 91 VAL A C 1
ATOM 710 O O . VAL A 1 91 ? 8.812 20.562 4.074 1 74.81 91 VAL A O 1
ATOM 713 N N . GLY A 1 92 ? 9.094 18.438 3.482 1 78.19 92 GLY A N 1
ATOM 714 C CA . GLY A 1 92 ? 7.664 18.203 3.578 1 78.19 92 GLY A CA 1
ATOM 715 C C . GLY A 1 92 ? 6.977 18.141 2.227 1 78.19 92 GLY A C 1
ATOM 716 O O . GLY A 1 92 ? 7.578 17.734 1.233 1 78.19 92 GLY A O 1
ATOM 717 N N . GLY A 1 93 ? 5.629 18.312 2.256 1 89.56 93 GLY A N 1
ATOM 718 C CA . GLY A 1 93 ? 4.824 18.125 1.058 1 89.56 93 GLY A CA 1
ATOM 719 C C . GLY A 1 93 ? 4.523 16.672 0.762 1 89.56 93 GLY A C 1
ATOM 720 O O . GLY A 1 93 ? 4.555 15.82 1.662 1 89.56 93 GLY A O 1
ATOM 721 N N . ALA A 1 94 ? 4.082 16.594 -0.442 1 94.62 94 ALA A N 1
ATOM 722 C CA . ALA A 1 94 ? 3.744 15.227 -0.839 1 94.62 94 ALA A CA 1
ATOM 723 C C . ALA A 1 94 ? 4.234 14.93 -2.252 1 94.62 94 ALA A C 1
ATOM 725 O O . ALA A 1 94 ? 4.191 15.797 -3.127 1 94.62 94 ALA A O 1
ATOM 726 N N . THR A 1 95 ? 4.895 13.789 -2.42 1 95.75 95 THR A N 1
ATOM 727 C CA . THR A 1 95 ? 5.137 13.203 -3.734 1 95.75 95 THR A CA 1
ATOM 728 C C . THR A 1 95 ? 4.133 12.094 -4.023 1 95.75 95 THR A C 1
ATOM 730 O O . THR A 1 95 ? 3.986 11.164 -3.23 1 95.75 95 THR A O 1
ATOM 733 N N . ILE A 1 96 ? 3.426 12.258 -5.145 1 98.31 96 ILE A N 1
ATOM 734 C CA . ILE A 1 96 ? 2.32 11.336 -5.391 1 98.31 96 ILE A CA 1
ATOM 735 C C . ILE A 1 96 ? 2.461 10.727 -6.781 1 98.31 96 ILE A C 1
ATOM 737 O O . ILE A 1 96 ? 2.699 11.438 -7.762 1 98.31 96 ILE A O 1
ATOM 741 N N . PHE A 1 97 ? 2.398 9.375 -6.852 1 98.19 97 PHE A N 1
ATOM 742 C CA . PHE A 1 97 ? 2.293 8.641 -8.109 1 98.19 97 PHE A CA 1
ATOM 743 C C . PHE A 1 97 ? 0.891 8.07 -8.289 1 98.19 97 PHE A C 1
ATOM 745 O O . PHE A 1 97 ? 0.336 7.469 -7.367 1 98.19 97 PHE A O 1
ATOM 752 N N . VAL A 1 98 ? 0.293 8.336 -9.398 1 98.56 98 VAL A N 1
ATOM 753 C CA . VAL A 1 98 ? -0.959 7.703 -9.797 1 98.56 98 VAL A CA 1
ATOM 754 C C . VAL A 1 98 ? -0.708 6.754 -10.969 1 98.56 98 VAL A C 1
ATOM 756 O O . VAL A 1 98 ? -0.282 7.184 -12.039 1 98.56 98 VAL A O 1
ATOM 759 N N . LEU A 1 99 ? -0.944 5.512 -10.703 1 98.31 99 LEU A N 1
ATOM 760 C CA . LEU A 1 99 ? -0.596 4.496 -11.695 1 98.31 99 LEU A CA 1
ATOM 761 C C . LEU A 1 99 ? -1.845 3.791 -12.211 1 98.31 99 LEU A C 1
ATOM 763 O O . LEU A 1 99 ? -2.787 3.551 -11.453 1 98.31 99 LEU A O 1
ATOM 767 N N . ASP A 1 100 ? -1.792 3.41 -13.5 1 97.75 100 ASP A N 1
ATOM 768 C CA . ASP A 1 100 ? -2.828 2.533 -14.031 1 97.75 100 ASP A CA 1
ATOM 769 C C . ASP A 1 100 ? -2.682 1.113 -13.492 1 97.75 100 ASP A C 1
ATOM 771 O O . ASP A 1 100 ? -1.566 0.601 -13.367 1 97.75 100 ASP A O 1
ATOM 775 N N . VAL A 1 101 ? -3.789 0.59 -13.125 1 97.75 101 VAL A N 1
ATOM 776 C CA . VAL A 1 101 ? -3.812 -0.78 -12.625 1 97.75 101 VAL A CA 1
ATOM 777 C C . VAL A 1 101 ? -4.363 -1.714 -13.703 1 97.75 101 VAL A C 1
ATOM 779 O O . VAL A 1 101 ? -5.441 -1.475 -14.25 1 97.75 101 VAL A O 1
ATOM 782 N N . ASP A 1 102 ? -3.623 -2.771 -14.039 1 96.31 102 ASP A N 1
ATOM 783 C CA . ASP A 1 102 ? -4.09 -3.764 -15.008 1 96.31 102 ASP A CA 1
ATOM 784 C C . ASP A 1 102 ? -5.199 -4.629 -14.414 1 96.31 102 ASP A C 1
ATOM 786 O O . ASP A 1 102 ? -6.27 -4.77 -15.008 1 96.31 102 ASP A O 1
ATOM 790 N N . GLN A 1 103 ? -4.91 -5.168 -13.234 1 96.44 103 GLN A N 1
ATOM 791 C CA . GLN A 1 103 ? -5.891 -5.961 -12.5 1 96.44 103 GLN A CA 1
ATOM 792 C C . GLN A 1 103 ? -5.926 -5.562 -11.031 1 96.44 103 GLN A C 1
ATOM 794 O O . GLN A 1 103 ? -4.883 -5.305 -10.422 1 96.44 103 GLN A O 1
ATOM 799 N N . PHE A 1 104 ? -7.094 -5.461 -10.578 1 95.62 104 PHE A N 1
ATOM 800 C CA . PHE A 1 104 ? -7.332 -5.254 -9.148 1 95.62 104 PHE A CA 1
ATOM 801 C C . PHE A 1 104 ? -8.188 -6.375 -8.578 1 95.62 104 PHE A C 1
ATOM 803 O O . PHE A 1 104 ? -9.266 -6.668 -9.102 1 95.62 104 PHE A O 1
ATOM 810 N N . LEU A 1 105 ? -7.625 -6.949 -7.438 1 93.38 105 LEU A N 1
ATOM 811 C CA . LEU A 1 105 ? -8.352 -8.039 -6.793 1 93.38 105 LEU A CA 1
ATOM 812 C C . LEU A 1 105 ? -8.422 -7.824 -5.285 1 93.38 105 LEU A C 1
ATOM 814 O O . LEU A 1 105 ? -7.445 -7.406 -4.66 1 93.38 105 LEU A O 1
ATOM 818 N N . LYS A 1 106 ? -9.547 -8.031 -4.777 1 90.94 106 LYS A N 1
ATOM 819 C CA . LYS A 1 106 ? -9.758 -8.148 -3.336 1 90.94 106 LYS A CA 1
ATOM 820 C C . LYS A 1 106 ? -10.406 -9.484 -2.986 1 90.94 106 LYS A C 1
ATOM 822 O O . LYS A 1 106 ? -11.492 -9.805 -3.484 1 90.94 106 LYS A O 1
ATOM 827 N N . VAL A 1 107 ? -9.75 -10.289 -2.197 1 89.44 107 VAL A N 1
ATOM 828 C CA . VAL A 1 107 ? -10.211 -11.648 -1.943 1 89.44 107 VAL A CA 1
ATOM 829 C C . VAL A 1 107 ? -10.109 -11.961 -0.452 1 89.44 107 VAL A C 1
ATOM 831 O O . VAL A 1 107 ? -9.305 -11.359 0.261 1 89.44 107 VAL A O 1
ATOM 834 N N . MET B 1 1 ? 6.199 -8.359 -18.625 1 95.31 1 MET B N 1
ATOM 835 C CA . MET B 1 1 ? 6.406 -8.516 -17.188 1 95.31 1 MET B CA 1
ATOM 836 C C . MET B 1 1 ? 5.383 -7.707 -16.391 1 95.31 1 MET B C 1
ATOM 838 O O . MET B 1 1 ? 4.902 -6.676 -16.875 1 95.31 1 MET B O 1
ATOM 842 N N . LYS B 1 2 ? 4.957 -8.305 -15.336 1 98 2 LYS B N 1
ATOM 843 C CA . LYS B 1 2 ? 4.004 -7.605 -14.484 1 98 2 LYS B CA 1
ATOM 844 C C . LYS B 1 2 ? 4.559 -7.426 -13.07 1 98 2 LYS B C 1
ATOM 846 O O . LYS B 1 2 ? 5.414 -8.195 -12.633 1 98 2 LYS B O 1
ATOM 851 N N . LEU B 1 3 ? 4.152 -6.316 -12.484 1 98.5 3 LEU B N 1
ATOM 852 C CA . LEU B 1 3 ? 4.387 -6.086 -11.062 1 98.5 3 LEU B CA 1
ATOM 853 C C . LEU B 1 3 ? 3.143 -6.414 -10.25 1 98.5 3 LEU B C 1
ATOM 855 O O . LEU B 1 3 ? 2.057 -5.898 -10.531 1 98.5 3 LEU B O 1
ATOM 859 N N . ILE B 1 4 ? 3.332 -7.328 -9.273 1 98.62 4 ILE B N 1
ATOM 860 C CA . ILE B 1 4 ? 2.24 -7.641 -8.359 1 98.62 4 ILE B CA 1
ATOM 861 C C . ILE B 1 4 ? 2.529 -7.035 -6.988 1 98.62 4 ILE B C 1
ATOM 863 O O . ILE B 1 4 ? 3.605 -7.246 -6.426 1 98.62 4 ILE B O 1
ATOM 867 N N . ILE B 1 5 ? 1.605 -6.223 -6.5 1 98.69 5 ILE B N 1
ATOM 868 C CA . ILE B 1 5 ? 1.579 -5.746 -5.121 1 98.69 5 ILE B CA 1
ATOM 869 C C . ILE B 1 5 ? 0.427 -6.402 -4.367 1 98.69 5 ILE B C 1
ATOM 871 O O . ILE B 1 5 ? -0.743 -6.16 -4.676 1 98.69 5 ILE B O 1
ATOM 875 N N . ALA B 1 6 ? 0.781 -7.207 -3.385 1 98.5 6 ALA B N 1
ATOM 876 C CA . ALA B 1 6 ? -0.229 -7.941 -2.623 1 98.5 6 ALA B CA 1
ATOM 877 C C . ALA B 1 6 ? -0.149 -7.602 -1.138 1 98.5 6 ALA B C 1
ATOM 879 O O . ALA B 1 6 ? 0.902 -7.762 -0.514 1 98.5 6 ALA B O 1
ATOM 880 N N . ILE B 1 7 ? -1.216 -7.086 -0.64 1 97.31 7 ILE B N 1
ATOM 881 C CA . ILE B 1 7 ? -1.329 -6.77 0.779 1 97.31 7 ILE B CA 1
ATOM 882 C C . ILE B 1 7 ? -2.135 -7.855 1.487 1 97.31 7 ILE B C 1
ATOM 884 O O . ILE B 1 7 ? -3.293 -8.102 1.142 1 97.31 7 ILE B O 1
ATOM 888 N N . VAL B 1 8 ? -1.512 -8.5 2.479 1 96.75 8 VAL B N 1
ATOM 889 C CA . VAL B 1 8 ? -2.152 -9.594 3.199 1 96.75 8 VAL B CA 1
ATOM 890 C C . VAL B 1 8 ? -1.998 -9.383 4.703 1 96.75 8 VAL B C 1
ATOM 892 O O . VAL B 1 8 ? -1.149 -8.602 5.145 1 96.75 8 VAL B O 1
ATOM 895 N N . SER B 1 9 ? -2.867 -10.039 5.434 1 93.81 9 SER B N 1
ATOM 896 C CA . SER B 1 9 ? -2.748 -9.945 6.887 1 93.81 9 SER B CA 1
ATOM 897 C C . SER B 1 9 ? -1.425 -10.531 7.367 1 93.81 9 SER B C 1
ATOM 899 O O . SER B 1 9 ? -0.9 -11.477 6.766 1 93.81 9 SER B O 1
ATOM 901 N N . SER B 1 10 ? -0.958 -9.969 8.398 1 93.75 10 SER B N 1
ATOM 902 C CA . SER B 1 10 ? 0.283 -10.477 8.977 1 93.75 10 SER B CA 1
ATOM 903 C C . SER B 1 10 ? 0.149 -11.945 9.383 1 93.75 10 SER B C 1
ATOM 905 O O . SER B 1 10 ? 1.129 -12.688 9.359 1 93.75 10 SER B O 1
ATOM 907 N N . HIS B 1 11 ? -1.013 -12.352 9.688 1 91.94 11 HIS B N 1
ATOM 908 C CA . HIS B 1 11 ? -1.274 -13.727 10.102 1 91.94 11 HIS B CA 1
ATOM 909 C C . HIS B 1 11 ? -1.045 -14.703 8.953 1 91.94 11 HIS B C 1
ATOM 911 O O . HIS B 1 11 ? -0.583 -15.828 9.172 1 91.94 11 HIS B O 1
ATOM 917 N N . ASP B 1 12 ? -1.309 -14.352 7.793 1 95.81 12 ASP B N 1
ATOM 918 C CA . ASP B 1 12 ? -1.231 -15.227 6.625 1 95.81 12 ASP B CA 1
ATOM 919 C C . ASP B 1 12 ? 0.088 -15.031 5.883 1 95.81 12 ASP B C 1
ATOM 921 O O . ASP B 1 12 ? 0.408 -15.797 4.965 1 95.81 12 ASP B O 1
ATOM 925 N N . ALA B 1 13 ? 0.851 -14.062 6.266 1 97.19 13 ALA B N 1
ATOM 926 C CA . ALA B 1 13 ? 1.991 -13.586 5.488 1 97.19 13 ALA B CA 1
ATOM 927 C C . ALA B 1 13 ? 3.02 -14.703 5.289 1 97.19 13 ALA B C 1
ATOM 929 O O . ALA B 1 13 ? 3.529 -14.891 4.184 1 97.19 13 ALA B O 1
ATOM 930 N N . ASN B 1 14 ? 3.365 -15.406 6.34 1 97.75 14 ASN B N 1
ATOM 931 C CA . ASN B 1 14 ? 4.379 -16.453 6.25 1 97.75 14 ASN B CA 1
ATOM 932 C C . ASN B 1 14 ? 3.961 -17.547 5.281 1 97.75 14 ASN B C 1
ATOM 934 O O . ASN B 1 14 ? 4.77 -18.016 4.477 1 97.75 14 ASN B O 1
ATOM 938 N N . LYS B 1 15 ? 2.789 -17.953 5.375 1 97.81 15 LYS B N 1
ATOM 939 C CA . LYS B 1 15 ? 2.295 -19 4.488 1 97.81 15 LYS B CA 1
ATOM 940 C C . LYS B 1 15 ? 2.309 -18.547 3.033 1 97.81 15 LYS B C 1
ATOM 942 O O . LYS B 1 15 ? 2.709 -19.297 2.143 1 97.81 15 LYS B O 1
ATOM 947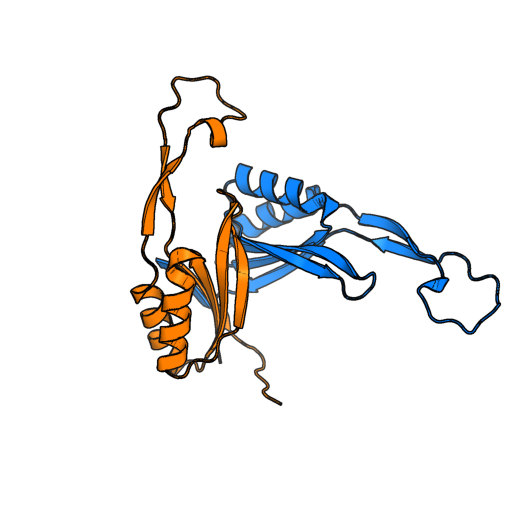 N N . VAL B 1 16 ? 1.824 -17.344 2.779 1 98.12 16 VAL B N 1
ATOM 948 C CA . VAL B 1 16 ? 1.844 -16.781 1.438 1 98.12 16 VAL B CA 1
ATOM 949 C C . VAL B 1 16 ? 3.275 -16.75 0.905 1 98.12 16 VAL B C 1
ATOM 951 O O . VAL B 1 16 ? 3.539 -17.219 -0.204 1 98.12 16 VAL B O 1
ATOM 954 N N . GLN B 1 17 ? 4.168 -16.266 1.721 1 98.25 17 GLN B N 1
ATOM 955 C CA . GLN B 1 17 ? 5.566 -16.125 1.33 1 98.25 17 GLN B CA 1
ATOM 956 C C . GLN B 1 17 ? 6.176 -17.484 0.991 1 98.25 17 GLN B C 1
ATOM 958 O O . GLN B 1 17 ? 6.805 -17.656 -0.056 1 98.25 17 GLN B O 1
ATOM 963 N N . GLN B 1 18 ? 6.047 -18.438 1.878 1 98.31 18 GLN B N 1
ATOM 964 C CA . GLN B 1 18 ? 6.609 -19.766 1.689 1 98.31 18 GLN B CA 1
ATOM 965 C C . GLN B 1 18 ? 6.07 -20.422 0.419 1 98.31 18 GLN B C 1
ATOM 967 O O . GLN B 1 18 ? 6.828 -21.016 -0.351 1 98.31 18 GLN B O 1
ATOM 972 N N . SER B 1 19 ? 4.785 -20.297 0.213 1 98.44 19 SER B N 1
ATOM 973 C CA . SER B 1 19 ? 4.156 -20.906 -0.956 1 98.44 19 SER B CA 1
ATOM 974 C C . SER B 1 19 ? 4.652 -20.266 -2.246 1 98.44 19 SER B C 1
ATOM 976 O O . SER B 1 19 ? 4.875 -20.953 -3.244 1 98.44 19 SER B O 1
ATOM 978 N N . LEU B 1 20 ? 4.836 -18.969 -2.242 1 98.5 20 LEU B N 1
ATOM 979 C CA . LEU B 1 20 ? 5.383 -18.297 -3.412 1 98.5 20 LEU B CA 1
ATOM 980 C C . LEU B 1 20 ? 6.793 -18.781 -3.719 1 98.5 20 LEU B C 1
ATOM 982 O O . LEU B 1 20 ? 7.105 -19.109 -4.867 1 98.5 20 LEU B O 1
ATOM 986 N N . ILE B 1 21 ? 7.59 -18.906 -2.625 1 97.88 21 ILE B N 1
ATOM 987 C CA . ILE B 1 21 ? 8.969 -19.344 -2.777 1 97.88 21 ILE B CA 1
ATOM 988 C C . ILE B 1 21 ? 8.992 -20.781 -3.291 1 97.88 21 ILE B C 1
ATOM 990 O O . ILE B 1 21 ? 9.75 -21.109 -4.211 1 97.88 21 ILE B O 1
ATOM 994 N N . GLU B 1 22 ? 8.227 -21.625 -2.773 1 98.06 22 GLU B N 1
ATOM 995 C CA . GLU B 1 22 ? 8.148 -23.016 -3.178 1 98.06 22 GLU B CA 1
ATOM 996 C C . GLU B 1 22 ? 7.754 -23.156 -4.645 1 98.06 22 GLU B C 1
ATOM 998 O O . GLU B 1 22 ? 8.023 -24.172 -5.281 1 98.06 22 GLU B O 1
ATOM 1003 N N . ASN B 1 23 ? 7.102 -22.203 -5.172 1 98.06 23 ASN B N 1
ATOM 1004 C CA . ASN B 1 23 ? 6.676 -22.219 -6.566 1 98.06 23 ASN B CA 1
ATOM 1005 C C . ASN B 1 23 ? 7.559 -21.344 -7.441 1 98.06 23 ASN B C 1
ATOM 1007 O O . ASN B 1 23 ? 7.137 -20.906 -8.516 1 98.06 23 ASN B O 1
ATOM 1011 N N . SER B 1 24 ? 8.641 -20.891 -6.867 1 97.62 24 SER B N 1
ATOM 1012 C CA . SER B 1 24 ? 9.75 -20.281 -7.594 1 97.62 24 SER B CA 1
ATOM 1013 C C . SER B 1 24 ? 9.453 -18.812 -7.918 1 97.62 24 SER B C 1
ATOM 1015 O O . SER B 1 24 ? 9.891 -18.312 -8.953 1 97.62 24 SER B O 1
ATOM 1017 N N . PHE B 1 25 ? 8.656 -18.203 -7.117 1 98.06 25 PHE B N 1
ATOM 1018 C CA . PHE B 1 25 ? 8.492 -16.75 -7.211 1 98.06 25 PHE B CA 1
ATOM 1019 C C . PHE B 1 25 ? 9.391 -16.031 -6.215 1 98.06 25 PHE B C 1
ATOM 1021 O O . PHE B 1 25 ? 9.445 -16.406 -5.039 1 98.06 25 PHE B O 1
ATOM 1028 N N . PHE B 1 26 ? 10.094 -15.078 -6.719 1 95.12 26 PHE B N 1
ATOM 1029 C CA . PHE B 1 26 ? 10.859 -14.211 -5.836 1 95.12 26 PHE B CA 1
ATOM 1030 C C . PHE B 1 26 ? 10 -13.062 -5.32 1 95.12 26 PHE B C 1
ATOM 1032 O O . PHE B 1 26 ? 9.242 -12.453 -6.086 1 95.12 26 PHE B O 1
ATOM 1039 N N . THR B 1 27 ? 10.102 -12.852 -4.031 1 96.12 27 THR B N 1
ATOM 1040 C CA . THR B 1 27 ? 9.227 -11.836 -3.457 1 96.12 27 THR B CA 1
ATOM 1041 C C . THR B 1 27 ? 10.008 -10.93 -2.504 1 96.12 27 THR B C 1
ATOM 1043 O O . THR B 1 27 ? 11.008 -11.352 -1.919 1 96.12 27 THR B O 1
ATOM 1046 N N . THR B 1 28 ? 9.688 -9.711 -2.475 1 97.62 28 THR B N 1
ATOM 1047 C CA . THR B 1 28 ? 10.086 -8.773 -1.433 1 97.62 28 THR B CA 1
ATOM 1048 C C . THR B 1 28 ? 8.922 -8.5 -0.479 1 97.62 28 THR B C 1
ATOM 1050 O O . THR B 1 28 ? 7.809 -8.219 -0.917 1 97.62 28 THR B O 1
ATOM 1053 N N . ARG B 1 29 ? 9.164 -8.734 0.782 1 97.81 29 ARG B N 1
ATOM 1054 C CA . ARG B 1 29 ? 8.141 -8.539 1.799 1 97.81 29 ARG B CA 1
ATOM 1055 C C . ARG B 1 29 ? 8.383 -7.254 2.586 1 97.81 29 ARG B C 1
ATOM 1057 O O . ARG B 1 29 ? 9.492 -7.031 3.092 1 97.81 29 ARG B O 1
ATOM 1064 N N . LEU B 1 30 ? 7.379 -6.414 2.615 1 97.19 30 LEU B N 1
ATOM 1065 C CA . LEU B 1 30 ? 7.43 -5.184 3.398 1 97.19 30 LEU B CA 1
ATOM 1066 C C . LEU B 1 30 ? 6.484 -5.262 4.594 1 97.19 30 LEU B C 1
ATOM 1068 O O . LEU B 1 30 ? 5.352 -5.734 4.465 1 97.19 30 LEU B O 1
ATOM 1072 N N . ALA B 1 31 ? 7 -4.836 5.742 1 96.06 31 ALA B N 1
ATOM 1073 C CA . ALA B 1 31 ? 6.109 -4.672 6.887 1 96.06 31 ALA B CA 1
ATOM 1074 C C . ALA B 1 31 ? 5.301 -3.383 6.773 1 96.06 31 ALA B C 1
ATOM 1076 O O . ALA B 1 31 ? 5.867 -2.291 6.703 1 96.06 31 ALA B O 1
ATOM 1077 N N . THR B 1 32 ? 3.947 -3.498 6.742 1 95.75 32 THR B N 1
ATOM 1078 C CA . THR B 1 32 ? 3.066 -2.348 6.582 1 95.75 32 THR B CA 1
ATOM 1079 C C . THR B 1 32 ? 1.908 -2.41 7.574 1 95.75 32 THR B C 1
ATOM 1081 O O . THR B 1 32 ? 1.788 -3.373 8.336 1 95.75 32 THR B O 1
ATOM 1084 N N . LYS B 1 33 ? 1.145 -1.292 7.641 1 94.5 33 LYS B N 1
ATOM 1085 C CA . LYS B 1 33 ? -0.015 -1.213 8.523 1 94.5 33 LYS B CA 1
ATOM 1086 C C . LYS B 1 33 ? -1.248 -0.724 7.766 1 94.5 33 LYS B C 1
ATOM 1088 O O . LYS B 1 33 ? -1.157 0.19 6.945 1 94.5 33 LYS B O 1
ATOM 1093 N N . GLY B 1 34 ? -2.363 -1.379 8.156 1 92 34 GLY B N 1
ATOM 1094 C CA . GLY B 1 34 ? -3.623 -0.888 7.617 1 92 34 GLY B CA 1
ATOM 1095 C C . GLY B 1 34 ? -4.043 0.445 8.203 1 92 34 GLY B C 1
ATOM 1096 O O . GLY B 1 34 ? -3.883 0.677 9.406 1 92 34 GLY B O 1
ATOM 1097 N N . GLY B 1 35 ? -4.637 1.28 7.41 1 86.12 35 GLY B N 1
ATOM 1098 C CA . GLY B 1 35 ? -5.023 2.611 7.852 1 86.12 35 GLY B CA 1
ATOM 1099 C C . GLY B 1 35 ? -6.234 2.609 8.766 1 86.12 35 GLY B C 1
ATOM 1100 O O . GLY B 1 35 ? -6.41 3.521 9.578 1 86.12 35 GLY B O 1
ATOM 1101 N N . PHE B 1 36 ? -7.016 1.576 8.664 1 82.25 36 PHE B N 1
ATOM 1102 C CA . PHE B 1 36 ? -8.281 1.548 9.391 1 82.25 36 PHE B CA 1
ATOM 1103 C C . PHE B 1 36 ? -8.086 1 10.797 1 82.25 36 PHE B C 1
ATOM 1105 O O . PHE B 1 36 ? -8.102 1.756 11.773 1 82.25 36 PHE B O 1
ATOM 1112 N N . LEU B 1 37 ? -7.758 -0.159 10.914 1 78.38 37 LEU B N 1
ATOM 1113 C CA . LEU B 1 37 ? -7.59 -0.803 12.219 1 78.38 37 LEU B CA 1
ATOM 1114 C C . LEU B 1 37 ? -6.145 -0.7 12.688 1 78.38 37 LEU B C 1
ATOM 1116 O O . LEU B 1 37 ? -5.82 -1.11 13.805 1 78.38 37 LEU B O 1
ATOM 1120 N N . LYS B 1 38 ? -5.406 -0.172 11.836 1 85.19 38 LYS B N 1
ATOM 1121 C CA . LYS B 1 38 ? -3.984 0.001 12.109 1 85.19 38 LYS B CA 1
ATOM 1122 C C . LYS B 1 38 ? -3.314 -1.339 12.398 1 85.19 38 LYS B C 1
ATOM 1124 O O . LYS B 1 38 ? -2.396 -1.414 13.219 1 85.19 38 LYS B O 1
ATOM 1129 N N . GLU B 1 39 ? -3.889 -2.32 11.852 1 86.62 39 GLU B N 1
ATOM 1130 C CA . GLU B 1 39 ? -3.322 -3.652 12.031 1 86.62 39 GLU B CA 1
ATOM 1131 C C . GLU B 1 39 ? -2.1 -3.857 11.141 1 86.62 39 GLU B C 1
ATOM 1133 O O . GLU B 1 39 ? -2.053 -3.354 10.016 1 86.62 39 GLU B O 1
ATOM 1138 N N . ALA B 1 40 ? -1.259 -4.656 11.711 1 91.38 40 ALA B N 1
ATOM 1139 C CA . ALA B 1 40 ? -0.068 -5.016 10.945 1 91.38 40 ALA B CA 1
ATOM 1140 C C . ALA B 1 40 ? -0.43 -5.895 9.75 1 91.38 40 ALA B C 1
ATOM 1142 O O . ALA B 1 40 ? -1.28 -6.781 9.859 1 91.38 40 ALA B O 1
ATOM 1143 N N . ASN B 1 41 ? 0.133 -5.559 8.648 1 93.75 41 ASN B N 1
ATOM 1144 C CA . ASN B 1 41 ? 0.027 -6.406 7.461 1 93.75 41 ASN B CA 1
ATOM 1145 C C . ASN B 1 41 ? 1.357 -6.504 6.723 1 93.75 41 ASN B C 1
ATOM 1147 O O . ASN B 1 41 ? 2.355 -5.918 7.148 1 93.75 41 ASN B O 1
ATOM 1151 N N . ALA B 1 42 ? 1.358 -7.387 5.773 1 96.69 42 ALA B N 1
ATOM 1152 C CA . ALA B 1 42 ? 2.52 -7.555 4.902 1 96.69 42 ALA B CA 1
ATOM 1153 C C . ALA B 1 42 ? 2.178 -7.199 3.459 1 96.69 42 ALA B C 1
ATOM 1155 O O . ALA B 1 42 ? 1.1 -7.543 2.967 1 96.69 42 ALA B O 1
ATOM 1156 N N . THR B 1 43 ? 3.096 -6.477 2.893 1 98 43 THR B N 1
ATOM 1157 C CA . THR B 1 43 ? 2.979 -6.188 1.468 1 98 43 THR B CA 1
ATOM 1158 C C . THR B 1 43 ? 4.062 -6.918 0.678 1 98 43 THR B C 1
ATOM 1160 O O . THR B 1 43 ? 5.25 -6.793 0.983 1 98 43 THR B O 1
ATOM 1163 N N . PHE B 1 44 ? 3.633 -7.688 -0.291 1 98.56 44 PHE B N 1
ATOM 1164 C CA . PHE B 1 44 ? 4.559 -8.398 -1.165 1 98.56 44 PHE B CA 1
ATOM 1165 C C . PHE B 1 44 ? 4.66 -7.711 -2.52 1 98.56 44 PHE B C 1
ATOM 1167 O O . PHE B 1 44 ? 3.654 -7.273 -3.078 1 98.56 44 PHE B O 1
ATOM 1174 N N . ILE B 1 45 ? 5.855 -7.629 -2.957 1 98.38 45 ILE B N 1
ATOM 1175 C CA . ILE B 1 45 ? 6.16 -7.137 -4.297 1 98.38 45 ILE B CA 1
ATOM 1176 C C . ILE B 1 45 ? 6.844 -8.234 -5.105 1 98.38 45 ILE B C 1
ATOM 1178 O O . ILE B 1 45 ? 7.867 -8.781 -4.684 1 98.38 45 ILE B O 1
ATOM 1182 N N . LEU B 1 46 ? 6.234 -8.492 -6.277 1 97.38 46 LEU B N 1
ATOM 1183 C CA . LEU B 1 46 ? 6.742 -9.547 -7.145 1 97.38 46 LEU B CA 1
ATOM 1184 C C . LEU B 1 46 ? 6.816 -9.078 -8.594 1 97.38 46 LEU B C 1
ATOM 1186 O O . LEU B 1 46 ? 5.879 -8.445 -9.094 1 97.38 46 LEU B O 1
ATOM 1190 N N . GLY B 1 47 ? 7.941 -9.312 -9.18 1 97.5 47 GLY B N 1
ATOM 1191 C CA . GLY B 1 47 ? 8 -9.297 -10.633 1 97.5 47 GLY B CA 1
ATOM 1192 C C . GLY B 1 47 ? 7.703 -10.641 -11.258 1 97.5 47 GLY B C 1
ATOM 1193 O O . GLY B 1 47 ? 8.391 -11.625 -10.984 1 97.5 47 GLY B O 1
ATOM 1194 N N . VAL B 1 48 ? 6.746 -10.672 -12.117 1 97.62 48 VAL B N 1
ATOM 1195 C CA . VAL B 1 48 ? 6.281 -11.961 -12.617 1 97.62 48 VAL B CA 1
ATOM 1196 C C . VAL B 1 48 ? 6.066 -11.883 -14.125 1 97.62 48 VAL B C 1
ATOM 1198 O O . VAL B 1 48 ? 5.582 -10.867 -14.641 1 97.62 48 VAL B O 1
ATOM 1201 N N . LYS B 1 49 ? 6.453 -12.961 -14.82 1 97.12 49 LYS B N 1
ATOM 1202 C CA . LYS B 1 49 ? 6.09 -13.055 -16.234 1 97.12 49 LYS B CA 1
ATOM 1203 C C . LYS B 1 49 ? 4.574 -13.055 -16.406 1 97.12 49 LYS B C 1
ATOM 1205 O O . LYS B 1 49 ? 3.848 -13.625 -15.594 1 97.12 49 LYS B O 1
ATOM 1210 N N . GLU B 1 50 ? 4.152 -12.461 -17.531 1 97.06 50 GLU B N 1
ATOM 1211 C CA . GLU B 1 50 ? 2.725 -12.305 -17.781 1 97.06 50 GLU B CA 1
ATOM 1212 C C . GLU B 1 50 ? 1.993 -13.641 -17.672 1 97.06 50 GLU B C 1
ATOM 1214 O O . GLU B 1 50 ? 0.922 -13.719 -17.062 1 97.06 50 GLU B O 1
ATOM 1219 N N . GLU B 1 51 ? 2.566 -14.688 -18.188 1 97.88 51 GLU B N 1
ATOM 1220 C CA . GLU B 1 51 ? 1.924 -16 -18.234 1 97.88 51 GLU B CA 1
ATOM 1221 C C . GLU B 1 51 ? 1.842 -16.625 -16.844 1 97.88 51 GLU B C 1
ATOM 1223 O O . GLU B 1 51 ? 1.08 -17.562 -16.625 1 97.88 51 GLU B O 1
ATOM 1228 N N . GLN B 1 52 ? 2.572 -16.125 -15.914 1 98.19 52 GLN B N 1
ATOM 1229 C CA . GLN B 1 52 ? 2.635 -16.703 -14.57 1 98.19 52 GLN B CA 1
ATOM 1230 C C . GLN B 1 52 ? 1.762 -15.914 -13.594 1 98.19 52 GLN B C 1
ATOM 1232 O O . GLN B 1 52 ? 1.602 -16.312 -12.438 1 98.19 52 GLN B O 1
ATOM 1237 N N . VAL B 1 53 ? 1.22 -14.859 -14.031 1 98.44 53 VAL B N 1
ATOM 1238 C CA . VAL B 1 53 ? 0.427 -13.984 -13.172 1 98.44 53 VAL B CA 1
ATOM 1239 C C . VAL B 1 53 ? -0.733 -14.773 -12.57 1 98.44 53 VAL B C 1
ATOM 1241 O O . VAL B 1 53 ? -0.944 -14.75 -11.352 1 98.44 53 VAL B O 1
ATOM 1244 N N . PRO B 1 54 ? -1.484 -15.609 -13.375 1 98.38 54 PRO B N 1
AT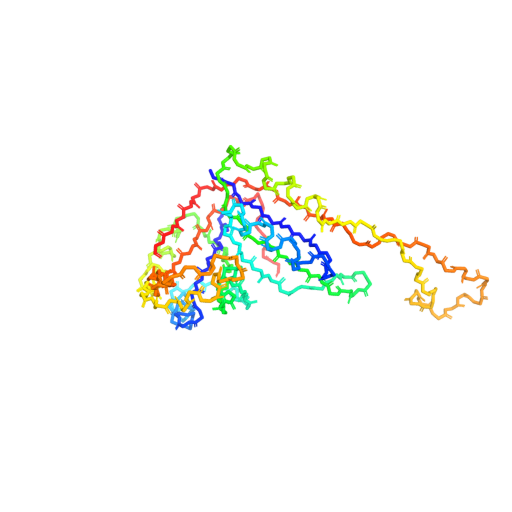OM 1245 C CA . PRO B 1 54 ? -2.607 -16.344 -12.789 1 98.38 54 PRO B CA 1
ATOM 1246 C C . PRO B 1 54 ? -2.172 -17.312 -11.695 1 98.38 54 PRO B C 1
ATOM 1248 O O . PRO B 1 54 ? -2.855 -17.438 -10.672 1 98.38 54 PRO B O 1
ATOM 1251 N N . LYS B 1 55 ? -1.061 -17.922 -11.883 1 98.62 55 LYS B N 1
ATOM 1252 C CA . LYS B 1 55 ? -0.554 -18.859 -10.875 1 98.62 55 LYS B CA 1
ATOM 1253 C C . LYS B 1 55 ? -0.216 -18.125 -9.578 1 98.62 55 LYS B C 1
ATOM 1255 O O . LYS B 1 55 ? -0.569 -18.578 -8.492 1 98.62 55 LYS B O 1
ATOM 1260 N N . ALA B 1 56 ? 0.493 -17.016 -9.672 1 98.56 56 ALA B N 1
ATOM 1261 C CA . ALA B 1 56 ? 0.843 -16.219 -8.5 1 98.56 56 ALA B CA 1
ATOM 1262 C C . ALA B 1 56 ? -0.407 -15.781 -7.746 1 98.56 56 ALA B C 1
ATOM 1264 O O . ALA B 1 56 ? -0.459 -15.852 -6.516 1 98.56 56 ALA B O 1
ATOM 1265 N N . LEU B 1 57 ? -1.379 -15.328 -8.484 1 98.38 57 LEU B N 1
ATOM 1266 C CA . LEU B 1 57 ? -2.625 -14.859 -7.887 1 98.38 57 LEU B CA 1
ATOM 1267 C C . LEU B 1 57 ? -3.338 -16 -7.164 1 98.38 57 LEU B C 1
ATOM 1269 O O . LEU B 1 57 ? -3.889 -15.797 -6.078 1 98.38 57 LEU B O 1
ATOM 1273 N N . GLU B 1 58 ? -3.309 -17.156 -7.746 1 98.19 58 GLU B N 1
ATOM 1274 C CA . GLU B 1 58 ? -3.939 -18.328 -7.145 1 98.19 58 GLU B CA 1
ATOM 1275 C C . GLU B 1 58 ? -3.285 -18.688 -5.812 1 98.19 58 GLU B C 1
ATOM 1277 O O . GLU B 1 58 ? -3.973 -19 -4.84 1 98.19 58 GLU B O 1
ATOM 1282 N N . ILE B 1 59 ? -2.033 -18.641 -5.793 1 98.19 59 ILE B N 1
ATOM 1283 C CA . ILE B 1 59 ? -1.285 -18.969 -4.582 1 98.19 59 ILE B CA 1
ATOM 1284 C C . ILE B 1 59 ? -1.65 -17.984 -3.471 1 98.19 59 ILE B C 1
ATOM 1286 O O . ILE B 1 59 ? -1.932 -18.391 -2.342 1 98.19 59 ILE B O 1
ATOM 1290 N N . ILE B 1 60 ? -1.634 -16.688 -3.75 1 98.12 60 ILE B N 1
ATOM 1291 C CA . ILE B 1 60 ? -1.933 -15.672 -2.752 1 98.12 60 ILE B CA 1
ATOM 1292 C C . ILE B 1 60 ? -3.363 -15.844 -2.248 1 98.12 60 ILE B C 1
ATOM 1294 O O . ILE B 1 60 ? -3.615 -15.789 -1.042 1 98.12 60 ILE B O 1
ATOM 1298 N N . LYS B 1 61 ? -4.258 -16.109 -3.158 1 97 61 LYS B N 1
ATOM 1299 C CA . LYS B 1 61 ? -5.664 -16.281 -2.811 1 97 61 LYS B CA 1
ATOM 1300 C C . LYS B 1 61 ? -5.852 -17.5 -1.896 1 97 61 LYS B C 1
ATOM 1302 O O . LYS B 1 61 ? -6.648 -17.453 -0.957 1 97 61 LYS B O 1
ATOM 1307 N N . ALA B 1 62 ? -5.121 -18.5 -2.141 1 96.75 62 ALA B N 1
ATOM 1308 C CA . ALA B 1 62 ? -5.277 -19.766 -1.422 1 96.75 62 ALA B CA 1
ATOM 1309 C C . ALA B 1 62 ? -4.848 -19.609 0.036 1 96.75 62 ALA B C 1
ATOM 1311 O O . ALA B 1 62 ? -5.316 -20.359 0.903 1 96.75 62 ALA B O 1
ATOM 1312 N N . HIS B 1 63 ? -4.02 -18.609 0.333 1 96.69 63 HIS B N 1
ATOM 1313 C CA . HIS B 1 63 ? -3.451 -18.531 1.674 1 96.69 63 HIS B CA 1
ATOM 1314 C C . HIS B 1 63 ? -3.812 -17.203 2.346 1 96.69 63 HIS B C 1
ATOM 1316 O O . HIS B 1 63 ? -3.133 -16.781 3.279 1 96.69 63 HIS B O 1
ATOM 1322 N N . SER B 1 64 ? -4.734 -16.5 1.857 1 94.19 64 SER B N 1
ATOM 1323 C CA . SER B 1 64 ? -5.215 -15.25 2.438 1 94.19 64 SER B CA 1
ATOM 1324 C C . SER B 1 64 ? -6.699 -15.336 2.779 1 94.19 64 SER B C 1
ATOM 1326 O O . SER B 1 64 ? -7.547 -14.883 2.01 1 94.19 64 SER B O 1
ATOM 1328 N N . HIS B 1 65 ? -6.957 -15.664 3.973 1 88.19 65 HIS B N 1
ATOM 1329 C CA . HIS B 1 65 ? -8.344 -15.883 4.359 1 88.19 65 HIS B CA 1
ATOM 1330 C C . HIS B 1 65 ? -8.883 -14.719 5.18 1 88.19 65 HIS B C 1
ATOM 1332 O O . HIS B 1 65 ? -8.148 -14.109 5.957 1 88.19 65 HIS B O 1
ATOM 1338 N N . LYS B 1 66 ? -10.133 -14.375 4.891 1 86.81 66 LYS B N 1
ATOM 1339 C CA . LYS B 1 66 ? -10.82 -13.352 5.668 1 86.81 66 LYS B CA 1
ATOM 1340 C C . LYS B 1 66 ? -11.297 -13.898 7.008 1 86.81 66 LYS B C 1
ATOM 1342 O O . LYS B 1 66 ? -11.727 -15.047 7.098 1 86.81 66 LYS B O 1
ATOM 1347 N N . LYS B 1 67 ? -11.062 -13.086 8.016 1 79.56 67 LYS B N 1
ATOM 1348 C CA . LYS B 1 67 ? -11.602 -13.383 9.344 1 79.56 67 LYS B CA 1
ATOM 1349 C C . LYS B 1 67 ? -12.531 -12.266 9.82 1 79.56 67 LYS B C 1
ATOM 1351 O O . LYS B 1 67 ? -12.352 -11.102 9.461 1 79.56 67 LYS B O 1
ATOM 1356 N N . THR B 1 68 ? -13.602 -12.688 10.438 1 78.38 68 THR B N 1
ATOM 1357 C CA . THR B 1 68 ? -14.531 -11.719 10.992 1 78.38 68 THR B CA 1
ATOM 1358 C C . THR B 1 68 ? -14.156 -11.359 12.43 1 78.38 68 THR B C 1
ATOM 1360 O O . THR B 1 68 ? -13.828 -12.242 13.227 1 78.38 68 THR B O 1
ATOM 1363 N N . GLN B 1 69 ? -13.961 -10.047 12.617 1 76.69 69 GLN B N 1
ATOM 1364 C CA . GLN B 1 69 ? -13.664 -9.617 13.977 1 76.69 69 GLN B CA 1
ATOM 1365 C C . GLN B 1 69 ? -14.641 -8.531 14.43 1 76.69 69 GLN B C 1
ATOM 1367 O O . GLN B 1 69 ? -15.188 -7.793 13.602 1 76.69 69 GLN B O 1
ATOM 1372 N N . MET B 1 70 ? -14.906 -8.664 15.805 1 73.38 70 MET B N 1
ATOM 1373 C CA . MET B 1 70 ? -15.758 -7.637 16.406 1 73.38 70 MET B CA 1
ATOM 1374 C C . MET B 1 70 ? -14.922 -6.449 16.875 1 73.38 70 MET B C 1
ATOM 1376 O O . MET B 1 70 ? -13.875 -6.625 17.5 1 73.38 70 MET B O 1
ATOM 1380 N N . ILE B 1 71 ? -15.109 -5.281 16.297 1 68.56 71 ILE B N 1
ATOM 1381 C CA . ILE B 1 71 ? -14.344 -4.129 16.75 1 68.56 71 ILE B CA 1
ATOM 1382 C C . ILE B 1 71 ? -15.195 -3.301 17.719 1 68.56 71 ILE B C 1
ATOM 1384 O O . ILE B 1 71 ? -16.375 -3.041 17.453 1 68.56 71 ILE B O 1
ATOM 1388 N N . PRO B 1 72 ? -14.523 -3.17 19 1 58.44 72 PRO B N 1
ATOM 1389 C CA . PRO B 1 72 ? -15.289 -2.34 19.922 1 58.44 72 PRO B CA 1
ATOM 1390 C C . PRO B 1 72 ? -15.633 -0.968 19.359 1 58.44 72 PRO B C 1
ATOM 1392 O O . PRO B 1 72 ? -14.883 -0.432 18.531 1 58.44 72 PRO B O 1
ATOM 1395 N N . ASN B 1 73 ? -16.812 -0.609 19.453 1 53.69 73 ASN B N 1
ATOM 1396 C CA . ASN B 1 73 ? -17.391 0.635 18.938 1 53.69 73 ASN B CA 1
ATOM 1397 C C . ASN B 1 73 ? -16.5 1.834 19.281 1 53.69 73 ASN B C 1
ATOM 1399 O O . ASN B 1 73 ? -16.656 2.906 18.688 1 53.69 73 ASN B O 1
ATOM 1403 N N . ASN B 1 74 ? -15.844 1.762 20.359 1 53.34 74 ASN B N 1
ATOM 1404 C CA . ASN B 1 74 ? -15.141 2.977 20.75 1 53.34 74 ASN B CA 1
ATOM 1405 C C . ASN B 1 74 ? -14.055 3.346 19.75 1 53.34 74 ASN B C 1
ATOM 1407 O O . ASN B 1 74 ? -13.516 4.457 19.781 1 53.34 74 ASN B O 1
ATOM 1411 N N . ILE B 1 75 ? -13.609 2.33 19.203 1 53.03 75 ILE B N 1
ATOM 1412 C CA . ILE B 1 75 ? -12.539 2.633 18.266 1 53.03 75 ILE B CA 1
ATOM 1413 C C . ILE B 1 75 ? -13.062 3.564 17.172 1 53.03 75 ILE B C 1
ATOM 1415 O O . ILE B 1 75 ? -12.383 4.512 16.781 1 53.03 75 ILE B O 1
ATOM 1419 N N . ILE B 1 76 ? -14.344 3.152 16.734 1 49.78 76 ILE B N 1
ATOM 1420 C CA . ILE B 1 76 ? -14.93 4.156 15.852 1 49.78 76 ILE B CA 1
ATOM 1421 C C . ILE B 1 76 ? -15.328 5.383 16.672 1 49.78 76 ILE B C 1
ATOM 1423 O O . ILE B 1 76 ? -15.898 6.336 16.125 1 49.78 76 ILE B O 1
ATOM 1427 N N . ASN B 1 77 ? -15.336 5.102 18.016 1 46.59 77 ASN B N 1
ATOM 1428 C CA . ASN B 1 77 ? -16.031 6.031 18.906 1 46.59 77 ASN B CA 1
ATOM 1429 C C . ASN B 1 77 ? -15.453 7.441 18.797 1 46.59 77 ASN B C 1
ATOM 1431 O O . ASN B 1 77 ? -15.711 8.289 19.656 1 46.59 77 ASN B O 1
ATOM 1435 N N . GLU B 1 78 ? -14.305 7.82 18.531 1 43.97 78 GLU B N 1
ATOM 1436 C CA . GLU B 1 78 ? -14.234 9.227 18.906 1 43.97 78 GLU B CA 1
ATOM 1437 C C . GLU B 1 78 ? -15.523 9.961 18.547 1 43.97 78 GLU B C 1
ATOM 1439 O O . GLU B 1 78 ? -15.758 11.078 19.016 1 43.97 78 GLU B O 1
ATOM 1444 N N . PHE B 1 79 ? -16.281 9.727 17.484 1 40.38 79 PHE B N 1
ATOM 1445 C CA . PHE B 1 79 ? -17.406 10.609 17.203 1 40.38 79 PHE B CA 1
ATOM 1446 C C . PHE B 1 79 ? -18.641 10.156 17.969 1 40.38 79 PHE B C 1
ATOM 1448 O O . PHE B 1 79 ? -19.391 10.984 18.516 1 40.38 79 PHE B O 1
ATOM 1455 N N . SER B 1 80 ? -19.656 9.172 17.719 1 45.34 80 SER B N 1
ATOM 1456 C CA . SER B 1 80 ? -21.047 9.07 18.141 1 45.34 80 SER B CA 1
ATOM 1457 C C . SER B 1 80 ? -21.156 8.344 19.484 1 45.34 80 SER B C 1
ATOM 1459 O O . SER B 1 80 ? -20.531 7.309 19.688 1 45.34 80 SER B O 1
ATOM 1461 N N . ALA B 1 81 ? -21.469 8.891 20.734 1 41.59 81 ALA B N 1
ATOM 1462 C CA . ALA B 1 81 ? -22.031 8.523 22.031 1 41.59 81 ALA B CA 1
ATOM 1463 C C . ALA B 1 81 ? -22.875 7.254 21.938 1 41.59 81 ALA B C 1
ATOM 1465 O O . ALA B 1 81 ? -23.359 6.738 22.953 1 41.59 81 ALA B O 1
ATOM 1466 N N . TYR B 1 82 ? -23.844 6.91 20.938 1 46.28 82 TYR B N 1
ATOM 1467 C CA . TYR B 1 82 ? -24.969 5.996 21.062 1 46.28 82 TYR B CA 1
ATOM 1468 C C . TYR B 1 82 ? -24.5 4.602 21.453 1 46.28 82 TYR B C 1
ATOM 1470 O O . TYR B 1 82 ? -23.328 4.266 21.297 1 46.28 82 TYR B O 1
ATOM 1478 N N . ASN B 1 83 ? -25.5 3.461 21.922 1 49.78 83 ASN B N 1
ATOM 1479 C CA . ASN B 1 83 ? -25.578 2.049 22.281 1 49.78 83 ASN B CA 1
ATOM 1480 C C . ASN B 1 83 ? -24.688 1.195 21.375 1 49.78 83 ASN B C 1
ATOM 1482 O O . ASN B 1 83 ? -25.125 0.715 20.328 1 49.78 83 ASN B O 1
ATOM 1486 N N . SER B 1 84 ? -23.453 1.424 21.109 1 53.38 84 SER B N 1
ATOM 1487 C CA . SER B 1 84 ? -22.578 1.174 19.953 1 53.38 84 SER B CA 1
ATOM 1488 C C . SER B 1 84 ? -22.188 -0.296 19.875 1 53.38 84 SER B C 1
ATOM 1490 O O . SER B 1 84 ? -21.391 -0.773 20.688 1 53.38 84 SER B O 1
ATOM 1492 N N . PHE B 1 85 ? -23.078 -1.113 19.609 1 59.53 85 PHE B N 1
ATOM 1493 C CA . PHE B 1 85 ? -22.828 -2.535 19.406 1 59.53 85 PHE B CA 1
ATOM 1494 C C . PHE B 1 85 ? -21.578 -2.752 18.578 1 59.53 85 PHE B C 1
ATOM 1496 O O . PHE B 1 85 ? -21.266 -1.947 17.688 1 59.53 85 PHE B O 1
ATOM 1503 N N . PRO B 1 86 ? -20.812 -3.664 19.016 1 64.75 86 PRO B N 1
ATOM 1504 C CA . PRO B 1 86 ? -19.625 -4.02 18.234 1 64.75 86 PRO B CA 1
ATOM 1505 C C . PRO B 1 86 ? -19.922 -4.223 16.75 1 64.75 86 PRO B C 1
ATOM 1507 O O . PRO B 1 86 ? -21 -4.707 16.406 1 64.75 86 PRO B O 1
ATOM 1510 N N . THR B 1 87 ? -19.375 -3.471 15.961 1 73.12 87 THR B N 1
ATOM 1511 C CA . THR B 1 87 ? -19.547 -3.68 14.531 1 73.12 87 THR B CA 1
ATOM 1512 C C . THR B 1 87 ? -18.609 -4.773 14.031 1 73.12 87 THR B C 1
ATOM 1514 O O . THR B 1 87 ? -17.453 -4.848 14.445 1 73.12 87 THR B O 1
ATOM 1517 N N . GLU B 1 88 ? -19.219 -5.832 13.438 1 76.81 88 GLU B N 1
ATOM 1518 C CA . GLU B 1 88 ? -18.438 -6.891 12.789 1 76.81 88 GLU B CA 1
ATOM 1519 C C . GLU B 1 88 ? -17.734 -6.367 11.547 1 76.81 88 GLU B C 1
ATOM 1521 O O . GLU B 1 88 ? -18.328 -5.68 10.727 1 76.81 88 GLU B O 1
ATOM 1526 N N . VAL B 1 89 ? -16.406 -6.516 11.695 1 76 89 VAL B N 1
ATOM 1527 C CA . VAL B 1 89 ? -15.672 -6.109 10.508 1 76 89 VAL B CA 1
ATOM 1528 C C . VAL B 1 89 ? -14.867 -7.293 9.969 1 76 89 VAL B C 1
ATOM 1530 O O . VAL B 1 89 ? -14.477 -8.18 10.727 1 76 89 VAL B O 1
ATOM 1533 N N . SER B 1 90 ? -14.875 -7.418 8.703 1 77.12 90 SER B N 1
ATOM 1534 C CA . SER B 1 90 ? -14.039 -8.438 8.078 1 77.12 90 SER B CA 1
ATOM 1535 C C . SER B 1 90 ? -12.594 -7.969 7.938 1 77.12 90 SER B C 1
ATOM 1537 O O . SER B 1 90 ? -12.336 -6.867 7.453 1 77.12 90 SER B O 1
ATOM 1539 N N . VAL B 1 91 ? -11.797 -8.766 8.648 1 77.06 91 VAL B N 1
ATOM 1540 C CA . VAL B 1 91 ? -10.375 -8.469 8.555 1 77.06 91 VAL B CA 1
ATOM 1541 C C . VAL B 1 91 ? -9.656 -9.594 7.812 1 77.06 91 VAL B C 1
ATOM 1543 O O . VAL B 1 91 ? -10.102 -10.742 7.844 1 77.06 91 VAL B O 1
ATOM 1546 N N . GLY B 1 92 ? -8.562 -9.18 7.188 1 81.5 92 GLY B N 1
ATOM 1547 C CA . GLY B 1 92 ? -7.809 -10.18 6.445 1 81.5 92 GLY B CA 1
ATOM 1548 C C . GLY B 1 92 ? -8.07 -10.141 4.953 1 81.5 92 GLY B C 1
ATOM 1549 O O . GLY B 1 92 ? -8.297 -9.07 4.387 1 81.5 92 GLY B O 1
ATOM 1550 N N . GLY B 1 93 ? -7.793 -11.352 4.34 1 91.88 93 GLY B N 1
ATOM 1551 C CA . GLY B 1 93 ? -7.855 -11.391 2.889 1 91.88 93 GLY B CA 1
ATOM 1552 C C . GLY B 1 93 ? -6.637 -10.789 2.219 1 91.88 93 GLY B C 1
ATOM 1553 O O . GLY B 1 93 ? -5.566 -10.711 2.824 1 91.88 93 GLY B O 1
ATOM 1554 N N . ALA B 1 94 ? -6.863 -10.555 0.978 1 95.56 94 ALA B N 1
ATOM 1555 C CA . ALA B 1 94 ? -5.766 -9.977 0.213 1 95.56 94 ALA B CA 1
ATOM 1556 C C . ALA B 1 94 ? -6.27 -8.898 -0.743 1 95.56 94 ALA B C 1
ATOM 1558 O O . ALA B 1 94 ? -7.34 -9.039 -1.341 1 95.56 94 ALA B O 1
ATOM 1559 N N . THR B 1 95 ? -5.594 -7.785 -0.726 1 96.19 95 THR B N 1
ATOM 1560 C CA . THR B 1 95 ? -5.734 -6.77 -1.764 1 96.19 95 THR B CA 1
ATOM 1561 C C . THR B 1 95 ? -4.559 -6.816 -2.734 1 96.19 95 THR B C 1
ATOM 1563 O O . THR B 1 95 ? -3.402 -6.707 -2.322 1 96.19 95 THR B O 1
ATOM 1566 N N . ILE B 1 96 ? -4.859 -7.027 -3.988 1 98.19 96 ILE B N 1
ATOM 1567 C CA . ILE B 1 96 ? -3.791 -7.277 -4.949 1 98.19 96 ILE B CA 1
ATOM 1568 C C . ILE B 1 96 ? -3.912 -6.305 -6.121 1 98.19 96 ILE B C 1
ATOM 1570 O O . ILE B 1 96 ? -5 -6.121 -6.672 1 98.19 96 ILE B O 1
ATOM 1574 N N . PHE B 1 97 ? -2.783 -5.676 -6.461 1 98.38 97 PHE B N 1
ATOM 1575 C CA . PHE B 1 97 ? -2.652 -4.859 -7.66 1 98.38 97 PHE B CA 1
ATOM 1576 C C . PHE B 1 97 ? -1.692 -5.504 -8.656 1 98.38 97 PHE B C 1
ATOM 1578 O O . PHE B 1 97 ? -0.586 -5.902 -8.289 1 98.38 97 PHE B O 1
ATOM 1585 N N . VAL B 1 98 ? -2.145 -5.637 -9.852 1 98.62 98 VAL B N 1
ATOM 1586 C CA . VAL B 1 98 ? -1.265 -6.047 -10.945 1 98.62 98 VAL B CA 1
ATOM 1587 C C . VAL B 1 98 ? -1.02 -4.871 -11.883 1 98.62 98 VAL B C 1
ATOM 1589 O O . VAL B 1 98 ? -1.966 -4.289 -12.422 1 98.62 98 VAL B O 1
ATOM 1592 N N . LEU B 1 99 ? 0.263 -4.562 -12.07 1 98.5 99 LEU B N 1
ATOM 1593 C CA . LEU B 1 99 ? 0.63 -3.393 -12.859 1 98.5 99 LEU B CA 1
ATOM 1594 C C . LEU B 1 99 ? 1.468 -3.795 -14.07 1 98.5 99 LEU B C 1
ATOM 1596 O O . LEU B 1 99 ? 2.268 -4.73 -14 1 98.5 99 LEU B O 1
ATOM 1600 N N . ASP B 1 100 ? 1.277 -3.041 -15.156 1 97.69 100 ASP B N 1
ATOM 1601 C CA . ASP B 1 100 ? 2.197 -3.184 -16.281 1 97.69 100 ASP B CA 1
ATOM 1602 C C . ASP B 1 100 ? 3.568 -2.605 -15.945 1 97.69 100 ASP B C 1
ATOM 1604 O O . ASP B 1 100 ? 3.668 -1.567 -15.289 1 97.69 100 ASP B O 1
ATOM 1608 N N . VAL B 1 101 ? 4.543 -3.307 -16.422 1 97.19 101 VAL B N 1
ATOM 1609 C CA . VAL B 1 101 ? 5.914 -2.85 -16.219 1 97.19 101 VAL B CA 1
ATOM 1610 C C . VAL B 1 101 ? 6.5 -2.369 -17.547 1 97.19 101 VAL B C 1
ATOM 1612 O O . VAL B 1 101 ? 6.508 -3.107 -18.531 1 97.19 101 VAL B O 1
ATOM 1615 N N . ASP B 1 102 ? 6.957 -1.115 -17.594 1 95.31 102 ASP B N 1
ATOM 1616 C CA . ASP B 1 102 ? 7.562 -0.56 -18.797 1 95.31 102 ASP B CA 1
ATOM 1617 C C . ASP B 1 102 ? 8.898 -1.229 -19.094 1 95.31 102 ASP B C 1
ATOM 1619 O O . ASP B 1 102 ? 9.117 -1.734 -20.203 1 95.31 102 ASP B O 1
ATOM 1623 N N . GLN B 1 103 ? 9.789 -1.35 -18.125 1 96.31 103 GLN B N 1
ATOM 1624 C CA . GLN B 1 103 ? 11.078 -2.029 -18.219 1 96.31 103 GLN B CA 1
ATOM 1625 C C . GLN B 1 103 ? 11.352 -2.85 -16.969 1 96.31 103 GLN B C 1
ATOM 1627 O O . GLN B 1 103 ? 11.102 -2.389 -15.844 1 96.31 103 GLN B O 1
ATOM 1632 N N . PHE B 1 104 ? 11.727 -4.023 -17.219 1 94.12 104 PHE B N 1
ATOM 1633 C CA . PHE B 1 104 ? 12.164 -4.91 -16.141 1 94.12 104 PHE B CA 1
ATOM 1634 C C . PHE B 1 104 ? 13.617 -5.328 -16.344 1 94.12 104 PHE B C 1
ATOM 1636 O O . PHE B 1 104 ? 13.961 -5.91 -17.375 1 94.12 104 PHE B O 1
ATOM 1643 N N . LEU B 1 105 ? 14.555 -4.938 -15.312 1 93.44 105 LEU B N 1
ATOM 1644 C CA . LEU B 1 105 ? 15.977 -5.238 -15.406 1 93.44 105 LEU B CA 1
ATOM 1645 C C . LEU B 1 105 ? 16.438 -6.02 -14.18 1 93.44 105 LEU B C 1
ATOM 1647 O O . LEU B 1 105 ? 16.047 -5.711 -13.055 1 93.44 105 LEU B O 1
ATOM 1651 N N . LYS B 1 106 ? 17.078 -7.082 -14.445 1 89.06 106 LYS B N 1
ATOM 1652 C CA . LYS B 1 106 ? 17.859 -7.785 -13.43 1 89.06 106 LYS B CA 1
ATOM 1653 C C . LYS B 1 106 ? 19.344 -7.734 -13.758 1 89.06 106 LYS B C 1
ATOM 1655 O O . LYS B 1 106 ? 19.766 -8.133 -14.844 1 89.06 106 LYS B O 1
ATOM 1660 N N . VAL B 1 107 ? 20.078 -7.004 -12.875 1 88.38 107 VAL B N 1
ATOM 1661 C CA . VAL B 1 107 ? 21.5 -6.82 -13.141 1 88.38 107 VAL B CA 1
ATOM 1662 C C . VAL B 1 107 ? 22.328 -7.656 -12.156 1 88.38 107 VAL B C 1
ATOM 1664 O O . VAL B 1 107 ? 21.859 -7.949 -11.047 1 88.38 107 VAL B O 1
#

Radius of gyration: 20.21 Å; Cα contacts (8 Å, |Δi|>4): 405; chains: 2; bounding box: 62×54×41 Å

Sequence (214 aa):
MKLIIAIVSSHDANKVQQSLIENSFFTTRLATKGGFLKEANATFILGVKEEQVPKALEIIKAHSHKKTQMIPNNIINEFSAYNSFPTEVSVGGATIFVLDVDQFLKVMKLIIAIVSSHDANKVQQSLIENSFFTTRLATKGGFLKEANATFILGVKEEQVPKALEIIKAHSHKKTQMIPNNIINEFSAYNSFPTEVSVGGATIFVLDVDQFLKV